Protein AF-A0A7Y5KLH4-F1 (afdb_monomer)

Secondary structure (DSSP, 8-state):
-HHHHS-GGG---TT--HHHHTHHHHHHHHHHHHHHHHS-HHHHHHHHHHT-HHHHHHHHHHSTTHHHHHHHHHHHHHHHHHHH--HHHHHHHIIIIIHHHHHHS--HHHHHHHHHHHHHTTTTHHHHHHHHHHHHHHHHHTHHHHHHHHHHTS-TTS-HHHHHHHHHHHHHHHHHHHHHHHH-TT-HHHHHHHHHHHHHHHHHHH-HHHHHHHHHHHHHHHTSTHHHHHHHHHHHHHHHHHHHHHH-TTSHHHHHHHHHHHHHHHHHHH-HHHHHHHHHHHHHHHHHHHHHHHHHHHHHHHHHHHTS-HHHHHHHHHHHHHHHHHHHHHHHHHHHHHHHHHHHHHHHHS--

Mean predicted aligned error: 13.46 Å

Foldseek 3Di:
DQQCLADVVNDPDPSGNVQLVCLLVVLVVQLVCCCVPPLDLVNLLVVLVVVLVLLVVLVQLQPPCRLLVVLLVVLVVVLVVLVPDDLVVVLCCCVPPNLVVQLPDQCLQVVLVVLLVCLVVVVCVVVVLVVLVVVLVCLVVCLVVQLVVQLVPDDPVDDPVVSSVVSVVVSVVVNVVSVVVNVDCPDPVNVVVSVVSNVLSVCSNPPPVSSVVVSVVSNVVSPDPCVSVVVSVVSVVVSVVSSVQSPPSVHPVSVVSSVVSNVVSVVSNVDPVVSSVVSVVVSVVVSVCCVVCVSVVSVVSSVVSVPDNSSVVSVVVCVVCVVVVVVVVVVVCVVVVVVVVVVVVVVVVDDD

Radius of gyration: 42.89 Å; Cα contacts (8 Å, |Δi|>4): 234; chains: 1; bounding box: 88×52×150 Å

Sequence (352 aa):
VTAIFRHPLGLPIPHTALIPRKKEMIGRSLEEFVSENFMREDIIRERVLDAEPTRRAAEWALAPGHAKRLVDEVATVTVHALNRIPDQDVRAVIEQAVLPRLIQEPVSSLAGGLLDQVVRDEAHVGLVDLALDEIRVWLVDNEDLFESLITQRAPAWVPDAINDIVARKIHVEALKWLADIRNDPRHDVRQALDKLLIDLADDLQHDPVTQAKAERLKERVLSHPQVADTAMSLWGSLRSVVVAALEDEGGPVRVRAVHEVTALAERLLADEALRDRIDARICDATIYAIDRYGTELTRIISDTVDRWDGKETAERVELQVGRDLQFIRINGTLVGGLIGMVIHAISILLPS

Solvent-accessible surface area (backbone atoms only — not comparable to full-atom values): 18851 Å² total; per-residue (Å²): 114,60,37,46,50,33,45,64,94,76,43,94,52,88,94,36,22,49,51,40,74,40,40,62,57,50,16,48,52,50,24,52,48,47,49,71,72,63,67,38,64,69,61,45,44,52,55,47,55,76,58,39,56,54,55,54,50,23,56,50,35,66,37,93,65,35,29,53,52,51,48,54,51,51,32,53,52,47,43,54,51,63,69,65,60,54,67,69,57,53,48,47,44,42,64,70,52,47,49,55,48,61,60,70,48,91,49,35,44,60,53,10,54,51,45,40,48,37,58,74,69,52,62,51,54,66,56,52,51,51,50,53,47,51,53,49,51,50,48,69,76,34,48,70,60,53,33,50,56,46,49,73,69,50,62,93,87,61,57,66,77,57,41,58,52,49,27,53,50,49,50,56,49,50,52,49,50,52,48,48,50,69,74,33,86,82,26,69,67,53,55,52,49,53,49,50,50,47,52,48,15,49,31,23,58,72,34,71,69,50,23,55,52,46,50,54,50,48,42,57,56,67,67,35,78,64,45,60,57,49,51,52,52,50,48,53,54,50,50,50,53,52,39,54,44,50,66,34,78,86,28,73,57,44,55,49,49,29,51,51,51,40,54,50,24,52,49,46,69,71,33,61,74,59,32,53,57,47,37,50,51,52,36,53,53,48,47,52,49,39,75,76,45,36,70,66,59,34,46,52,49,24,58,52,46,61,68,53,60,40,67,62,53,25,51,56,49,45,65,71,49,48,64,63,58,47,51,56,51,54,51,50,52,52,53,52,50,52,52,48,49,51,54,51,52,53,61,68,74,53,77,132

pLDDT: mean 88.61, std 8.56, range [53.22, 97.19]

Structure (mmCIF, N/CA/C/O backbone):
data_AF-A0A7Y5KLH4-F1
#
_entry.id   AF-A0A7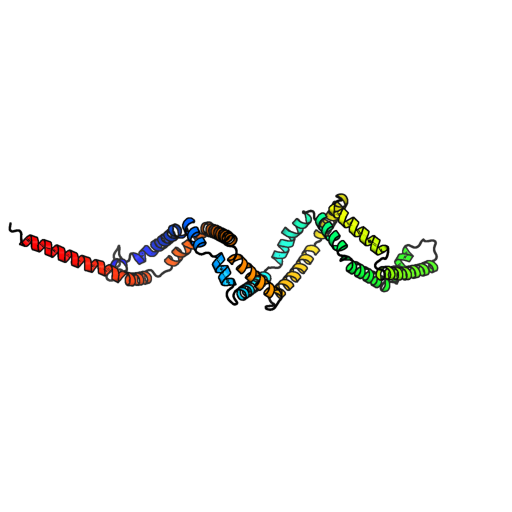Y5KLH4-F1
#
loop_
_atom_site.group_PDB
_atom_site.id
_atom_site.type_symbol
_atom_site.label_atom_id
_atom_site.label_alt_id
_atom_site.label_comp_id
_atom_site.label_asym_id
_atom_site.label_entity_id
_atom_site.label_seq_id
_atom_site.pdbx_PDB_ins_code
_atom_site.Cartn_x
_atom_site.Cartn_y
_atom_site.Cartn_z
_atom_site.occupancy
_atom_site.B_iso_or_equiv
_atom_site.auth_seq_id
_atom_site.auth_comp_id
_atom_site.auth_asym_id
_atom_site.auth_atom_id
_atom_site.pdbx_PDB_model_num
ATOM 1 N N . VAL A 1 1 ? -39.280 13.752 55.911 1.00 59.69 1 VAL A N 1
ATOM 2 C CA . VAL A 1 1 ? -38.845 13.188 54.612 1.00 59.69 1 VAL A CA 1
ATOM 3 C C . VAL A 1 1 ? -38.882 14.249 53.523 1.00 59.69 1 VAL A C 1
ATOM 5 O O . VAL A 1 1 ? -37.856 14.458 52.901 1.00 59.69 1 VAL A O 1
ATOM 8 N N . THR A 1 2 ? -39.970 15.017 53.398 1.00 59.31 2 THR A N 1
ATOM 9 C CA . THR A 1 2 ? -40.071 16.186 52.498 1.00 59.31 2 THR A CA 1
ATOM 10 C C . THR A 1 2 ? -38.907 17.172 52.610 1.00 59.31 2 THR A C 1
ATOM 12 O O . THR A 1 2 ? -38.442 17.654 51.593 1.00 59.31 2 THR A O 1
ATOM 15 N N . ALA A 1 3 ? -38.367 17.407 53.811 1.00 59.50 3 ALA A N 1
ATOM 16 C CA . ALA A 1 3 ? -37.219 18.294 54.027 1.00 59.50 3 ALA A CA 1
ATOM 17 C C . ALA A 1 3 ? -35.917 17.877 53.302 1.00 59.50 3 ALA A C 1
ATOM 19 O O . ALA A 1 3 ? -35.055 18.723 53.088 1.00 59.50 3 ALA A O 1
ATOM 20 N N . ILE A 1 4 ? -35.750 16.602 52.923 1.00 65.69 4 ILE A N 1
ATOM 21 C CA . ILE A 1 4 ? -34.556 16.115 52.203 1.00 65.69 4 ILE A CA 1
ATOM 22 C C . ILE A 1 4 ? -34.642 16.470 50.713 1.00 65.69 4 ILE A C 1
ATOM 24 O O . ILE A 1 4 ? -33.640 16.849 50.107 1.00 65.69 4 ILE A O 1
ATOM 28 N N . PHE A 1 5 ? -35.847 16.394 50.147 1.00 64.56 5 PHE A N 1
ATOM 29 C CA . PHE A 1 5 ? -36.106 16.562 48.717 1.00 64.56 5 PHE A CA 1
ATOM 30 C C . PHE A 1 5 ? -36.557 17.984 48.360 1.00 64.56 5 PHE A C 1
ATOM 32 O O . PHE A 1 5 ? -36.251 18.477 47.278 1.00 64.56 5 PHE A O 1
ATOM 39 N N . ARG A 1 6 ? -37.241 18.675 49.280 1.00 67.81 6 ARG A N 1
ATOM 40 C CA . ARG A 1 6 ? -37.855 19.994 49.077 1.00 67.81 6 ARG A CA 1
ATOM 41 C C . ARG A 1 6 ? -37.782 20.853 50.342 1.00 67.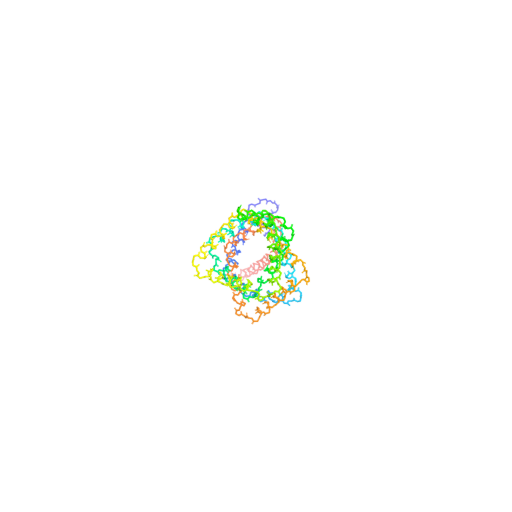81 6 ARG A C 1
ATOM 43 O O . ARG A 1 6 ? -37.501 20.381 51.442 1.00 67.81 6 ARG A O 1
ATOM 50 N N . HIS A 1 7 ? -38.090 22.135 50.190 1.00 73.56 7 HIS A N 1
ATOM 51 C CA . HIS A 1 7 ? -38.323 23.037 51.313 1.00 73.56 7 HIS A CA 1
ATOM 52 C C . HIS A 1 7 ? -39.713 22.775 51.925 1.00 73.56 7 HIS A C 1
ATOM 54 O O . HIS A 1 7 ? -40.714 22.876 51.208 1.00 73.56 7 HIS A O 1
ATOM 60 N N . PRO A 1 8 ? -39.829 22.439 53.222 1.00 66.06 8 PRO A N 1
ATOM 61 C CA . PRO A 1 8 ? -41.136 22.283 53.855 1.00 66.06 8 PRO A CA 1
ATOM 62 C C . PRO A 1 8 ? -41.877 23.633 53.854 1.00 66.06 8 PRO A C 1
ATOM 64 O O . PRO A 1 8 ? -41.295 24.664 54.182 1.00 66.06 8 PRO A O 1
ATOM 67 N N . LEU A 1 9 ? -43.151 23.625 53.435 1.00 64.44 9 LEU A N 1
ATOM 68 C CA . LEU A 1 9 ? -43.995 24.821 53.236 1.00 64.44 9 LEU A CA 1
ATOM 69 C C . LEU A 1 9 ? -43.456 25.841 52.204 1.00 64.44 9 LEU A C 1
ATOM 71 O O . LEU A 1 9 ? -43.931 26.970 52.160 1.00 64.44 9 LEU A O 1
ATOM 75 N N . GLY A 1 10 ? -42.471 25.468 51.374 1.00 66.56 10 GLY A N 1
ATOM 76 C CA . GLY A 1 10 ? -41.860 26.359 50.376 1.00 66.56 10 GLY A CA 1
ATOM 77 C C . GLY A 1 10 ? -40.923 27.429 50.952 1.00 66.56 10 GLY A C 1
ATOM 78 O O . GLY A 1 10 ? -40.385 28.236 50.199 1.00 66.56 10 GLY A O 1
ATOM 79 N N . LEU A 1 11 ? -40.699 27.431 52.268 1.00 70.12 11 LEU A N 1
ATOM 80 C CA . LEU A 1 11 ? -39.847 28.405 52.949 1.00 70.12 11 LEU A CA 1
ATOM 81 C C . LEU A 1 11 ? -38.377 27.950 52.920 1.00 70.12 11 LEU A C 1
ATOM 83 O O . LEU A 1 11 ? -38.110 26.779 53.205 1.00 70.12 11 LEU A O 1
ATOM 87 N N . PRO A 1 12 ? -37.405 28.835 52.618 1.00 68.44 12 PRO A N 1
ATOM 88 C CA . PRO A 1 12 ? -35.988 28.482 52.532 1.00 68.44 12 PRO A CA 1
ATOM 89 C C . PRO A 1 12 ? -35.393 28.238 53.928 1.00 68.44 12 PRO A C 1
ATOM 91 O O . PRO A 1 12 ? -34.670 29.063 54.480 1.00 68.44 12 PRO A O 1
ATOM 94 N N . ILE A 1 13 ? -35.713 27.088 54.522 1.00 71.81 13 ILE A N 1
ATOM 95 C CA . ILE A 1 13 ? -35.189 26.675 55.825 1.00 71.81 13 ILE A CA 1
ATOM 96 C C . ILE A 1 13 ? -33.770 26.108 55.632 1.00 71.81 13 ILE A C 1
ATOM 98 O O . ILE A 1 13 ? -33.570 25.243 54.766 1.00 71.81 13 ILE A O 1
ATOM 102 N N . PRO A 1 14 ? -32.767 26.550 56.414 1.00 63.84 14 PRO A N 1
ATOM 103 C CA . PRO A 1 14 ? -31.423 25.980 56.360 1.00 63.84 14 PRO A CA 1
ATOM 104 C C . PRO A 1 14 ? -31.462 24.462 56.616 1.00 63.84 14 PRO A C 1
ATOM 106 O O . PRO A 1 14 ? -32.249 23.988 57.429 1.00 63.84 14 PRO A O 1
ATOM 109 N N . HIS A 1 15 ? -30.612 23.699 55.921 1.00 66.81 15 HIS A N 1
ATOM 110 C CA . HIS A 1 15 ? -30.557 22.222 55.969 1.00 66.81 15 HIS A CA 1
ATOM 111 C C . HIS A 1 15 ? -31.770 21.478 55.369 1.00 66.81 15 HIS A C 1
ATOM 113 O O . HIS A 1 15 ? -31.995 20.312 55.687 1.00 66.81 15 HIS A O 1
ATOM 119 N N . THR A 1 16 ? -32.526 22.111 54.466 1.00 69.25 16 THR A N 1
ATOM 120 C CA . THR A 1 16 ? -33.590 21.457 53.676 1.00 69.25 16 THR A CA 1
ATOM 121 C C . THR A 1 16 ? -33.279 21.496 52.170 1.00 69.25 16 THR A C 1
ATOM 123 O O . THR A 1 16 ? -32.420 22.274 51.748 1.00 69.25 16 THR A O 1
ATOM 126 N N . ALA A 1 17 ? -33.916 20.632 51.367 1.00 68.50 17 ALA A N 1
ATOM 127 C CA . ALA A 1 17 ? -33.605 20.399 49.947 1.00 68.50 17 ALA A CA 1
ATOM 128 C C . ALA A 1 17 ? -32.129 19.999 49.698 1.00 68.50 17 ALA A C 1
ATOM 130 O O . ALA A 1 17 ? -31.423 20.593 48.879 1.00 68.50 17 ALA A O 1
ATOM 131 N N . LEU A 1 18 ? -31.644 18.985 50.425 1.00 69.69 18 LEU A N 1
ATOM 132 C CA . LEU A 1 18 ? -30.253 18.519 50.359 1.00 69.69 18 LEU A CA 1
ATOM 133 C C . LEU A 1 18 ? -29.869 17.922 48.999 1.00 69.69 18 LEU A C 1
ATOM 135 O O . LEU A 1 18 ? -28.760 18.180 48.542 1.00 69.69 18 LEU A O 1
ATOM 139 N N . ILE A 1 19 ? -30.758 17.154 48.360 1.00 72.00 19 ILE A N 1
ATOM 140 C CA . ILE A 1 19 ? -30.478 16.499 47.068 1.00 72.00 19 ILE A CA 1
ATOM 141 C C . ILE A 1 19 ? -30.231 17.544 45.957 1.00 72.00 19 ILE A C 1
ATOM 143 O O . ILE A 1 19 ? -29.161 17.497 45.350 1.00 72.00 19 ILE A O 1
ATOM 147 N N . PRO A 1 20 ? -31.109 18.553 45.744 1.00 74.19 20 PRO A N 1
ATOM 148 C CA . PRO A 1 20 ? -30.836 19.628 44.786 1.00 74.19 20 PRO A CA 1
ATOM 149 C C . PRO A 1 20 ? -29.555 20.417 45.089 1.00 74.19 20 PRO A C 1
ATOM 151 O O . PRO A 1 20 ? -28.836 20.792 44.170 1.00 74.19 20 PRO A O 1
ATOM 154 N N . ARG A 1 21 ? -29.254 20.674 46.373 1.00 73.38 21 ARG A N 1
ATOM 155 C CA . ARG A 1 21 ? -28.091 21.487 46.782 1.00 73.38 21 ARG A CA 1
ATOM 156 C C . ARG A 1 21 ? -26.757 20.746 46.712 1.00 73.38 21 ARG A C 1
ATOM 158 O O . ARG A 1 21 ? -25.729 21.399 46.597 1.00 73.38 21 ARG A O 1
ATOM 165 N N . LYS A 1 22 ? -26.753 19.415 46.832 1.00 76.12 22 LYS A N 1
ATOM 166 C CA . LYS A 1 22 ? -25.537 18.578 46.819 1.00 76.12 22 LYS A CA 1
ATOM 167 C C . LYS A 1 22 ? -25.323 17.832 45.504 1.00 76.12 22 LYS A C 1
ATOM 169 O O . LYS A 1 22 ? -24.486 16.942 45.432 1.00 76.12 22 LYS A O 1
ATOM 174 N N . LYS A 1 23 ? -26.056 18.199 44.463 1.00 78.06 23 LYS A N 1
ATOM 175 C CA . LYS A 1 23 ? -26.014 17.571 43.145 1.00 78.06 23 LYS A CA 1
ATOM 176 C C . LYS A 1 23 ? -24.596 17.454 42.553 1.00 78.06 23 LYS A C 1
ATOM 178 O O . LYS A 1 23 ? -24.214 16.368 42.140 1.00 78.06 23 LYS A O 1
ATOM 183 N N . GLU A 1 24 ? -23.794 18.514 42.610 1.00 78.69 24 GLU A N 1
ATOM 184 C CA . GLU A 1 24 ? -22.401 18.512 42.113 1.00 78.69 24 GLU A CA 1
ATOM 185 C C . GLU A 1 24 ? -21.480 17.571 42.913 1.00 78.69 24 GLU A C 1
ATOM 187 O O . GLU A 1 24 ? -20.538 16.974 42.396 1.00 78.69 24 GLU A O 1
ATOM 192 N N . MET A 1 25 ? -21.743 17.420 44.215 1.00 81.75 25 MET A N 1
ATOM 193 C CA . MET A 1 25 ? -21.035 16.453 45.063 1.00 81.75 25 MET A CA 1
ATOM 194 C C . MET A 1 25 ? -21.430 15.020 44.693 1.00 81.75 25 MET A C 1
ATOM 196 O O . MET A 1 25 ? -20.578 14.140 44.686 1.00 81.75 25 MET A O 1
ATOM 200 N N . ILE A 1 26 ? -22.706 14.790 44.367 1.00 82.44 26 ILE A N 1
ATOM 201 C CA . ILE A 1 26 ? -23.198 13.489 43.903 1.00 82.44 26 ILE A CA 1
ATOM 202 C C . ILE A 1 26 ? -22.560 13.135 42.555 1.00 82.44 26 ILE A C 1
ATOM 204 O O . ILE A 1 26 ? -22.113 12.007 42.394 1.00 82.44 26 ILE A O 1
ATOM 208 N N . GLY A 1 27 ? -22.455 14.090 41.624 1.00 83.38 27 GLY A N 1
ATOM 209 C CA . GLY A 1 27 ? -21.782 13.894 40.336 1.00 83.38 27 GLY A CA 1
ATOM 210 C C . GLY A 1 27 ? -20.324 13.463 40.493 1.00 83.38 27 GLY A C 1
ATOM 211 O O . GLY A 1 27 ? -19.934 12.434 39.949 1.00 83.38 27 GLY A O 1
ATOM 212 N N . ARG A 1 28 ? -19.547 14.183 41.314 1.00 85.50 28 ARG A N 1
ATOM 213 C CA . ARG A 1 28 ? -18.149 13.823 41.613 1.00 85.50 28 ARG A CA 1
ATOM 214 C C . ARG A 1 28 ? -18.006 12.487 42.337 1.00 85.50 28 ARG A C 1
ATOM 216 O O . ARG A 1 28 ? -17.151 11.692 41.980 1.00 85.50 28 ARG A O 1
ATOM 223 N N . SER A 1 29 ? -18.867 12.206 43.314 1.00 85.25 29 SER A N 1
ATOM 224 C CA . SER A 1 29 ? -18.834 10.923 44.024 1.00 85.25 29 SER A CA 1
ATOM 225 C C . SER A 1 29 ? -19.198 9.746 43.112 1.00 85.25 29 SER A C 1
ATOM 227 O O . SER A 1 29 ? -18.643 8.666 43.278 1.00 85.25 29 SER A O 1
ATOM 229 N N . LEU A 1 30 ? -20.110 9.939 42.153 1.00 85.19 30 LEU A N 1
ATOM 230 C CA . LEU A 1 30 ? -20.433 8.933 41.139 1.00 85.19 30 LEU A CA 1
ATOM 231 C C . LEU A 1 30 ? -19.276 8.732 40.157 1.00 85.19 30 LEU A C 1
ATOM 233 O O . LEU A 1 30 ? -18.992 7.595 39.796 1.00 85.19 30 LEU A O 1
ATOM 237 N N . GLU A 1 31 ? -18.605 9.809 39.749 1.00 86.75 31 GLU A N 1
ATOM 238 C CA . GLU A 1 31 ? -17.393 9.748 38.929 1.00 86.75 31 GLU A CA 1
ATOM 239 C C . GLU A 1 31 ? -16.287 8.939 39.625 1.00 86.75 31 GLU A C 1
ATOM 241 O O . GLU A 1 31 ? -15.804 7.957 39.059 1.00 86.75 31 GLU A O 1
ATOM 246 N N . GLU A 1 32 ? -15.934 9.305 40.862 1.00 86.62 32 GLU A N 1
ATOM 247 C CA . GLU A 1 32 ? -14.933 8.602 41.677 1.00 86.62 32 GLU A CA 1
ATOM 248 C C . GLU A 1 32 ? -15.323 7.136 41.877 1.00 86.62 32 GLU A C 1
ATOM 250 O O . GLU A 1 32 ? -14.517 6.240 41.640 1.00 86.62 32 GLU A O 1
ATOM 255 N N . PHE A 1 33 ? -16.589 6.870 42.211 1.00 87.75 33 PHE A N 1
ATOM 256 C CA . PHE A 1 33 ? -17.089 5.510 42.374 1.00 87.75 33 PHE A CA 1
ATOM 257 C C . PHE A 1 33 ? -16.932 4.676 41.097 1.00 87.75 33 PHE A C 1
ATOM 259 O O . PHE A 1 33 ? -16.495 3.528 41.176 1.00 87.75 33 PHE A O 1
ATOM 266 N N . VAL A 1 34 ? -17.263 5.229 39.925 1.00 86.06 34 VAL A N 1
ATOM 267 C CA . VAL A 1 34 ? -17.131 4.511 38.649 1.00 86.06 34 VAL A CA 1
ATOM 268 C C . VAL A 1 34 ? -15.665 4.249 38.311 1.00 86.06 34 VAL A C 1
ATOM 270 O O . VAL A 1 34 ? -15.323 3.129 37.932 1.00 86.06 34 VAL A O 1
ATOM 273 N N . SER A 1 35 ? -14.801 5.243 38.507 1.00 83.62 35 SER A N 1
ATOM 274 C CA . SER A 1 35 ? -13.359 5.102 38.302 1.00 83.62 35 SER A CA 1
ATOM 275 C C . SER A 1 35 ? -12.767 4.011 39.206 1.00 83.62 35 SER A C 1
ATOM 277 O O . SER A 1 35 ? -12.173 3.045 38.730 1.00 83.62 35 SER A O 1
ATOM 279 N N . GLU A 1 36 ? -13.027 4.082 40.511 1.00 83.69 36 GLU A N 1
ATOM 280 C CA . GLU A 1 36 ? -12.420 3.185 41.498 1.00 83.69 36 GLU A CA 1
ATOM 281 C C . GLU A 1 36 ? -12.990 1.761 41.483 1.00 83.69 36 GLU A C 1
ATOM 283 O O . GLU A 1 36 ? -12.290 0.823 41.864 1.00 83.69 36 GLU A O 1
ATOM 288 N N . ASN A 1 37 ? -14.250 1.570 41.071 1.00 83.62 37 ASN A N 1
ATOM 289 C CA . ASN A 1 37 ? -14.922 0.266 41.164 1.00 83.62 37 ASN A CA 1
ATOM 290 C C . ASN A 1 37 ? -15.126 -0.434 39.819 1.00 83.62 37 ASN A C 1
ATOM 292 O O . ASN A 1 37 ? -15.301 -1.648 39.816 1.00 83.62 37 ASN A O 1
ATOM 296 N N . PHE A 1 38 ? -15.117 0.281 38.690 1.00 81.62 38 PHE A N 1
ATOM 297 C CA . PHE A 1 38 ? -15.377 -0.316 37.372 1.00 81.62 38 PHE A CA 1
ATOM 298 C C . PHE A 1 38 ? -14.213 -0.174 36.393 1.00 81.62 38 PHE A C 1
ATOM 300 O O . PHE A 1 38 ? -14.153 -0.947 35.441 1.00 81.62 38 PHE A O 1
ATOM 307 N N . MET A 1 39 ? -13.280 0.758 36.618 1.00 83.31 39 MET A N 1
ATOM 308 C CA . MET A 1 39 ? -12.109 0.944 35.747 1.00 83.31 39 MET A CA 1
ATOM 309 C C . MET A 1 39 ? -10.837 0.269 36.267 1.00 83.31 39 MET A C 1
ATOM 311 O O . MET A 1 39 ? -9.735 0.577 35.819 1.00 83.31 39 MET A O 1
ATOM 315 N N . ARG A 1 40 ? -10.970 -0.675 37.201 1.00 85.56 40 ARG A N 1
ATOM 316 C CA . ARG A 1 40 ? -9.824 -1.446 37.682 1.00 85.56 40 ARG A CA 1
ATOM 317 C C . ARG A 1 40 ? -9.419 -2.510 36.672 1.00 85.56 40 ARG A C 1
ATOM 319 O O . ARG A 1 40 ? -10.272 -3.211 36.127 1.00 85.56 40 ARG A O 1
ATOM 326 N N . GLU A 1 41 ? -8.112 -2.659 36.482 1.00 87.50 41 GLU A N 1
ATOM 327 C CA . GLU A 1 41 ? -7.540 -3.610 35.527 1.00 87.50 41 GLU A CA 1
ATOM 328 C C . GLU A 1 41 ? -8.050 -5.042 35.740 1.00 87.50 41 GLU A C 1
ATOM 330 O O . GLU A 1 41 ? -8.419 -5.709 34.776 1.00 87.50 41 GLU A O 1
ATOM 335 N N . ASP A 1 42 ? -8.105 -5.506 36.990 1.00 88.88 42 ASP A N 1
ATOM 336 C CA . ASP A 1 42 ? -8.538 -6.860 37.342 1.00 88.88 42 ASP A CA 1
ATOM 337 C C . ASP A 1 42 ? -9.985 -7.134 36.916 1.00 88.88 42 ASP A C 1
ATOM 339 O O . ASP A 1 42 ? -10.266 -8.163 36.301 1.00 88.88 42 ASP A O 1
ATOM 343 N N . ILE A 1 43 ? -10.878 -6.173 37.158 1.00 88.12 43 ILE A N 1
ATOM 344 C CA . ILE A 1 43 ? -12.292 -6.263 36.778 1.00 88.12 43 ILE A CA 1
ATOM 345 C C . ILE A 1 43 ? -12.450 -6.195 35.257 1.00 88.12 43 ILE A C 1
ATOM 347 O O . ILE A 1 43 ? -13.207 -6.976 34.682 1.00 88.12 43 ILE A O 1
ATOM 351 N N . ILE A 1 44 ? -11.742 -5.282 34.586 1.00 88.06 44 ILE A N 1
ATOM 352 C CA . ILE A 1 44 ? -11.788 -5.159 33.122 1.00 88.06 44 ILE A CA 1
ATOM 353 C C . ILE A 1 44 ? -11.308 -6.456 32.477 1.00 88.06 44 ILE A C 1
ATOM 355 O O . ILE A 1 44 ? -11.960 -6.959 31.565 1.00 88.06 44 ILE A O 1
ATOM 359 N N . ARG A 1 45 ? -10.199 -7.019 32.966 1.00 91.81 45 ARG A N 1
ATOM 360 C CA . ARG A 1 45 ? -9.619 -8.249 32.429 1.00 91.81 45 ARG A CA 1
ATOM 361 C C . ARG A 1 45 ? -10.575 -9.424 32.546 1.00 91.81 45 ARG A C 1
ATOM 363 O O . ARG A 1 45 ? -10.830 -10.083 31.544 1.00 91.81 45 ARG A O 1
ATOM 370 N N . GLU A 1 46 ? -11.131 -9.650 33.734 1.00 90.88 46 GLU A N 1
ATOM 371 C CA . GLU A 1 46 ? -12.135 -10.695 33.958 1.00 90.88 46 GLU A CA 1
ATOM 372 C C . GLU A 1 46 ? -13.324 -10.519 33.003 1.00 90.88 46 GLU A C 1
ATOM 374 O O . GLU A 1 46 ? -13.680 -11.434 32.266 1.00 90.88 46 GLU A O 1
ATOM 379 N N . ARG A 1 47 ? -13.888 -9.307 32.924 1.00 90.44 47 ARG A N 1
ATOM 380 C CA . ARG A 1 47 ? -15.079 -9.038 32.105 1.00 90.44 47 ARG A CA 1
ATOM 381 C C . ARG A 1 47 ? -14.839 -9.126 30.603 1.00 90.44 47 ARG A C 1
ATOM 383 O O . ARG A 1 47 ? -15.739 -9.562 29.889 1.00 90.44 47 ARG A O 1
ATOM 390 N N . VAL A 1 48 ? -13.681 -8.688 30.113 1.00 90.81 48 VAL A N 1
ATOM 391 C CA . VAL A 1 48 ? -13.346 -8.758 28.683 1.00 90.81 48 VAL A CA 1
ATOM 392 C C . VAL A 1 48 ? -13.098 -10.203 28.266 1.00 90.81 48 VAL A C 1
ATOM 394 O O . VAL A 1 48 ? -13.600 -10.608 27.222 1.00 90.81 48 VAL A O 1
ATOM 397 N N . LEU A 1 49 ? -12.376 -10.983 29.074 1.00 91.75 49 LEU A N 1
ATOM 398 C CA . LEU A 1 49 ? -12.104 -12.388 28.764 1.00 91.75 49 LEU A CA 1
ATOM 399 C C . LEU A 1 49 ? -13.375 -13.246 28.852 1.00 91.75 49 LEU A C 1
ATOM 401 O O . LEU A 1 49 ? -13.656 -13.990 27.917 1.00 91.75 49 LEU A O 1
ATOM 405 N N . ASP A 1 50 ? -14.206 -13.067 29.886 1.00 93.38 50 ASP A N 1
ATOM 406 C CA . ASP A 1 50 ? -15.499 -13.762 30.023 1.00 93.38 50 ASP A CA 1
ATOM 407 C C . ASP A 1 50 ? -16.473 -13.459 28.872 1.00 93.38 50 ASP A C 1
ATOM 409 O O . ASP A 1 50 ? -17.375 -14.243 28.572 1.00 93.38 50 ASP A O 1
ATOM 413 N N . ALA A 1 51 ? -16.336 -12.291 28.237 1.00 92.00 51 ALA A N 1
ATOM 414 C CA . ALA A 1 51 ? -17.186 -11.900 27.121 1.00 92.00 51 ALA A CA 1
ATOM 415 C C . ALA A 1 51 ? -16.839 -12.623 25.809 1.00 92.00 51 ALA A C 1
ATOM 417 O O . ALA A 1 51 ? -17.641 -12.535 24.872 1.00 92.00 51 ALA A O 1
ATOM 418 N N . GLU A 1 52 ? -15.679 -13.291 25.735 1.00 93.12 52 GLU A N 1
ATOM 419 C CA . GLU A 1 52 ? -15.152 -14.003 24.560 1.00 93.12 52 GLU A CA 1
ATOM 420 C C . GLU A 1 52 ? -15.360 -13.213 23.248 1.00 93.12 52 GLU A C 1
ATOM 422 O O . GLU A 1 52 ? -16.037 -13.682 22.317 1.00 93.12 52 GLU A O 1
ATOM 427 N N . PRO A 1 53 ? -14.863 -11.961 23.165 1.00 94.19 53 PRO A N 1
ATOM 428 C CA . PRO A 1 53 ? -15.223 -11.038 22.095 1.00 94.19 53 PRO A CA 1
ATOM 429 C C . PRO A 1 53 ? -14.836 -11.574 20.717 1.00 94.19 53 PRO A C 1
ATOM 431 O O . PRO A 1 53 ? -15.608 -11.407 19.769 1.00 94.19 53 PRO A O 1
ATOM 434 N N . THR A 1 54 ? -13.707 -12.278 20.600 1.00 94.88 54 THR A N 1
ATOM 435 C CA . THR A 1 54 ? -13.284 -12.901 19.340 1.00 94.88 54 THR A CA 1
ATOM 436 C C . THR A 1 54 ? -14.265 -13.977 18.883 1.00 94.88 54 THR A C 1
ATOM 438 O O . THR A 1 54 ? -14.644 -13.990 17.710 1.00 94.88 54 THR A O 1
ATOM 441 N N . ARG A 1 55 ? -14.737 -14.849 19.789 1.00 95.25 55 ARG A N 1
ATOM 442 C CA . ARG A 1 55 ? -15.737 -15.877 19.450 1.00 95.25 55 ARG A CA 1
ATOM 443 C C . ARG A 1 55 ? -17.033 -15.231 18.971 1.00 95.25 55 ARG A C 1
ATOM 445 O O . ARG A 1 55 ? -17.542 -15.588 17.911 1.00 95.25 55 ARG A O 1
ATOM 452 N N . ARG A 1 56 ? -17.540 -14.243 19.711 1.00 95.31 56 ARG A N 1
ATOM 453 C CA . ARG A 1 56 ? -18.791 -13.547 19.367 1.00 95.31 56 ARG A CA 1
ATOM 454 C C . ARG A 1 56 ? -18.692 -12.804 18.036 1.00 95.31 56 ARG A C 1
ATOM 456 O O . ARG A 1 56 ? -19.652 -12.807 17.268 1.00 95.31 56 ARG A O 1
ATOM 463 N N . ALA A 1 57 ? -17.547 -12.187 17.751 1.00 95.06 57 ALA A N 1
ATOM 464 C CA . ALA A 1 57 ? -17.296 -11.527 16.474 1.00 95.06 57 ALA A CA 1
ATOM 465 C C . ALA A 1 57 ? -17.272 -12.529 15.310 1.00 95.06 57 ALA A C 1
ATOM 467 O O . ALA A 1 57 ? -17.869 -12.265 14.266 1.00 95.06 57 ALA A O 1
ATOM 468 N N . ALA A 1 58 ? -16.640 -13.690 15.497 1.00 95.69 58 ALA A N 1
ATOM 469 C CA . ALA A 1 58 ? -16.606 -14.744 14.490 1.00 95.69 58 ALA A CA 1
ATOM 470 C C . ALA A 1 58 ? -18.001 -15.349 14.237 1.00 95.69 58 ALA A C 1
ATOM 472 O O . ALA A 1 58 ? -18.420 -15.456 13.088 1.00 95.69 58 ALA A O 1
ATOM 473 N N . GLU A 1 59 ? -18.769 -15.656 15.287 1.00 96.50 59 GLU A N 1
ATOM 474 C CA . GLU A 1 59 ? -20.162 -16.120 15.165 1.00 96.50 59 GLU A CA 1
ATOM 475 C C . GLU A 1 59 ? -21.049 -15.100 14.445 1.00 96.50 59 GLU A C 1
ATOM 477 O O . GLU A 1 59 ? -21.844 -15.464 13.577 1.00 96.50 59 GLU A O 1
ATOM 482 N N . TRP A 1 60 ? -20.891 -13.813 14.768 1.00 96.38 60 TRP A N 1
ATOM 483 C CA . TRP A 1 60 ? -21.602 -12.739 14.083 1.00 96.38 60 TRP A CA 1
ATOM 484 C C . TRP A 1 60 ? -21.220 -12.659 12.605 1.00 96.38 60 TRP A C 1
ATOM 486 O O . TRP A 1 60 ? -22.104 -12.498 11.772 1.00 96.38 60 TRP A O 1
ATOM 496 N N . ALA A 1 61 ? -19.937 -12.797 12.259 1.00 95.69 61 ALA A N 1
ATOM 497 C CA . ALA A 1 61 ? -19.479 -12.742 10.871 1.00 95.69 61 ALA A CA 1
ATOM 498 C C . ALA A 1 61 ? -20.029 -13.904 10.025 1.00 95.69 61 ALA A C 1
ATOM 500 O O . ALA A 1 61 ? -20.367 -13.699 8.859 1.00 95.69 61 ALA A O 1
ATOM 501 N N . LEU A 1 62 ? -20.166 -15.096 10.619 1.00 96.19 62 LEU A N 1
ATOM 502 C CA . LEU A 1 62 ? -20.718 -16.286 9.959 1.00 96.19 62 LEU A CA 1
ATOM 503 C C . LEU A 1 62 ? -22.248 -16.297 9.865 1.00 96.19 62 LEU A C 1
ATOM 505 O O . LEU A 1 62 ? -22.810 -17.115 9.133 1.00 96.19 62 LEU A O 1
ATOM 509 N N . ALA A 1 63 ? -22.944 -15.406 10.573 1.00 96.50 63 ALA A N 1
ATOM 510 C CA . ALA A 1 63 ? -24.390 -15.300 10.456 1.00 96.50 63 ALA A CA 1
ATOM 511 C C . ALA A 1 63 ? -24.805 -14.905 9.015 1.00 96.50 63 ALA A C 1
ATOM 513 O O . ALA A 1 63 ? -24.091 -14.152 8.339 1.00 96.50 63 ALA A O 1
ATOM 514 N N . PRO A 1 64 ? -25.967 -15.374 8.513 1.00 93.88 64 PRO A N 1
ATOM 515 C CA . PRO A 1 64 ? -26.358 -15.183 7.116 1.00 93.88 64 PRO A CA 1
ATOM 516 C C . PRO A 1 64 ? -26.333 -13.713 6.671 1.00 93.88 64 PRO A C 1
ATOM 518 O O . PRO A 1 64 ? -27.075 -12.880 7.184 1.00 93.88 64 PRO A O 1
ATOM 521 N N . GLY A 1 65 ? -25.478 -13.393 5.695 1.00 92.56 65 GLY A N 1
ATOM 522 C CA . GLY A 1 65 ? -25.349 -12.048 5.119 1.00 92.56 65 GLY A CA 1
ATOM 523 C C . GLY A 1 65 ? -24.477 -11.062 5.910 1.00 92.56 65 GLY A C 1
ATOM 524 O O . GLY A 1 65 ? -24.221 -9.966 5.411 1.00 92.56 65 GLY A O 1
ATOM 525 N N . HIS A 1 66 ? -23.972 -11.428 7.092 1.00 95.94 66 HIS A N 1
ATOM 526 C CA . HIS A 1 66 ? -23.177 -10.524 7.930 1.00 95.94 66 HIS A CA 1
ATOM 527 C C . HIS A 1 66 ? -21.769 -10.280 7.386 1.00 95.94 66 HIS A C 1
ATOM 529 O O . HIS A 1 66 ? -21.345 -9.128 7.338 1.00 95.94 66 HIS A O 1
ATOM 535 N N . ALA A 1 67 ? -21.072 -11.313 6.898 1.00 95.06 67 ALA A N 1
ATOM 536 C CA . ALA A 1 67 ? -19.780 -11.141 6.229 1.00 95.06 67 ALA A CA 1
ATOM 537 C C . ALA A 1 67 ? -19.879 -10.188 5.026 1.00 95.06 67 ALA A C 1
ATOM 539 O O . ALA A 1 67 ? -19.055 -9.288 4.882 1.00 95.06 67 ALA A O 1
ATOM 540 N N . LYS A 1 68 ? -20.933 -10.329 4.206 1.00 95.19 68 LYS A N 1
ATOM 541 C CA . LYS A 1 68 ? -21.201 -9.407 3.093 1.00 95.19 68 LYS A CA 1
ATOM 542 C C . LYS A 1 68 ? -21.409 -7.981 3.598 1.00 95.19 68 LYS A C 1
ATOM 544 O O . LYS A 1 68 ? -20.735 -7.073 3.133 1.00 95.19 68 LYS A O 1
ATOM 549 N N . ARG A 1 69 ? -22.277 -7.800 4.596 1.00 95.19 69 ARG A N 1
ATOM 550 C CA . ARG A 1 69 ? -22.532 -6.485 5.192 1.00 95.19 69 ARG A CA 1
ATOM 551 C C . ARG A 1 69 ? -21.260 -5.844 5.749 1.00 95.19 69 ARG A C 1
ATOM 553 O O . ARG A 1 69 ? -21.046 -4.660 5.536 1.00 95.19 69 ARG A O 1
ATOM 560 N N . LEU A 1 70 ? -20.416 -6.608 6.444 1.00 95.56 70 LEU A N 1
ATOM 561 C CA . LEU A 1 70 ? -19.142 -6.112 6.963 1.00 95.56 70 LEU A CA 1
ATOM 562 C C . LEU A 1 70 ? -18.240 -5.622 5.827 1.00 95.56 70 LEU A C 1
ATOM 564 O O . LEU A 1 70 ? -17.698 -4.526 5.915 1.00 95.56 70 LEU A O 1
ATOM 568 N N . VAL A 1 71 ? -18.101 -6.414 4.762 1.00 96.06 71 VAL A N 1
ATOM 569 C CA . VAL A 1 71 ? -17.295 -6.046 3.593 1.00 96.06 71 VAL A CA 1
ATOM 570 C C . VAL A 1 71 ? -17.854 -4.803 2.901 1.00 96.06 71 VAL A C 1
ATOM 572 O O . VAL A 1 71 ? -17.076 -3.912 2.577 1.00 96.06 71 VAL A O 1
ATOM 575 N N . ASP A 1 72 ? -19.171 -4.704 2.724 1.00 94.44 72 ASP A N 1
ATOM 576 C CA . ASP A 1 72 ? -19.820 -3.555 2.081 1.00 94.44 72 ASP A CA 1
ATOM 577 C C . ASP A 1 72 ? -19.611 -2.256 2.883 1.00 94.44 72 ASP A C 1
ATOM 579 O O . ASP A 1 72 ? -19.247 -1.220 2.319 1.00 94.44 72 ASP A O 1
ATOM 583 N N . GLU A 1 73 ? -19.772 -2.307 4.208 1.00 95.31 73 GLU A N 1
ATOM 584 C CA . GLU A 1 73 ? -19.543 -1.157 5.093 1.00 95.31 73 GLU A CA 1
ATOM 585 C C . GLU A 1 73 ? -18.062 -0.757 5.117 1.00 95.31 73 GLU A C 1
ATOM 587 O O . GLU A 1 73 ? -17.726 0.418 4.958 1.00 95.31 73 GLU A O 1
ATOM 592 N N . VAL A 1 74 ? -17.152 -1.730 5.251 1.00 95.69 74 VAL A N 1
ATOM 593 C CA . VAL A 1 74 ? -15.704 -1.473 5.235 1.00 95.69 74 VAL A CA 1
ATOM 594 C C . VAL A 1 74 ? -15.273 -0.898 3.889 1.00 95.69 74 VAL A C 1
ATOM 596 O O . VAL A 1 74 ? -14.505 0.063 3.866 1.00 95.69 74 VAL A O 1
ATOM 599 N N . ALA A 1 75 ? -15.784 -1.422 2.774 1.00 95.69 75 ALA A N 1
ATOM 600 C CA . ALA A 1 75 ? -15.506 -0.895 1.442 1.00 95.69 75 ALA A CA 1
ATOM 601 C C . ALA A 1 75 ? -15.995 0.552 1.312 1.00 95.69 75 ALA A C 1
ATOM 603 O O . ALA A 1 75 ? -15.227 1.415 0.895 1.00 95.69 75 ALA A O 1
ATOM 604 N N . THR A 1 76 ? -17.220 0.844 1.755 1.00 94.75 76 THR A N 1
ATOM 605 C CA . THR A 1 76 ? -17.802 2.196 1.719 1.00 94.75 76 THR A CA 1
ATOM 606 C C . THR A 1 76 ? -16.977 3.189 2.537 1.00 94.75 76 THR A C 1
ATOM 608 O O . THR A 1 76 ? -16.620 4.265 2.051 1.00 94.75 76 THR A O 1
ATOM 611 N N . VAL A 1 77 ? -16.614 2.820 3.769 1.00 96.38 77 VAL A N 1
ATOM 612 C CA . VAL A 1 77 ? -15.766 3.649 4.638 1.00 96.38 77 VAL A CA 1
ATOM 613 C C . VAL A 1 77 ? -14.382 3.849 4.019 1.00 96.38 77 VAL A C 1
ATOM 615 O O . VAL A 1 77 ? -13.865 4.965 4.039 1.00 96.38 77 VAL A O 1
ATOM 618 N N . THR A 1 78 ? -13.799 2.802 3.434 1.00 95.62 78 THR A N 1
ATOM 619 C CA . THR A 1 78 ? -12.473 2.852 2.800 1.00 95.62 78 THR A CA 1
ATOM 620 C C . THR A 1 78 ? -12.476 3.753 1.572 1.00 95.62 78 THR A C 1
ATOM 622 O O . THR A 1 78 ? -11.594 4.596 1.442 1.00 95.62 78 THR A O 1
ATOM 625 N N . VAL A 1 79 ? -13.487 3.646 0.707 1.00 95.50 79 VAL A N 1
ATOM 626 C CA . VAL A 1 79 ? -13.664 4.528 -0.456 1.00 95.50 79 VAL A CA 1
ATOM 627 C C . VAL A 1 79 ? -13.778 5.980 -0.006 1.00 95.50 79 VAL A C 1
ATOM 629 O O . VAL A 1 79 ? -13.093 6.853 -0.536 1.00 95.50 79 VAL A O 1
ATOM 632 N N . HIS A 1 80 ? -14.590 6.250 1.015 1.00 94.88 80 HIS A N 1
ATOM 633 C CA . HIS A 1 80 ? -14.757 7.600 1.546 1.00 94.88 80 HIS A CA 1
ATOM 634 C C . HIS A 1 80 ? -13.477 8.156 2.174 1.00 94.88 80 HIS A C 1
ATOM 636 O O . HIS A 1 80 ? -13.145 9.326 1.983 1.00 94.88 80 HIS A O 1
ATOM 642 N N . ALA A 1 81 ? -12.737 7.316 2.900 1.00 94.44 81 ALA A N 1
ATOM 643 C CA . ALA A 1 81 ? -11.450 7.671 3.481 1.00 94.44 81 ALA A CA 1
ATOM 644 C C . ALA A 1 81 ? -10.421 7.983 2.388 1.00 94.44 81 ALA A C 1
ATOM 646 O O . ALA A 1 81 ? -9.872 9.082 2.391 1.00 94.44 81 ALA A O 1
ATOM 647 N N . LEU A 1 82 ? -10.234 7.081 1.415 1.00 93.75 82 LEU A N 1
ATOM 648 C CA . LEU A 1 82 ? -9.360 7.282 0.253 1.00 93.75 82 LEU A CA 1
ATOM 649 C C . LEU A 1 82 ? -9.731 8.551 -0.508 1.00 93.75 82 LEU A C 1
ATOM 651 O O . LEU A 1 82 ? -8.848 9.288 -0.947 1.00 93.75 82 LEU A O 1
ATOM 655 N N . ASN A 1 83 ? -11.031 8.840 -0.619 1.00 92.81 83 ASN A N 1
ATOM 656 C CA . ASN A 1 83 ? -11.488 10.015 -1.335 1.00 92.81 83 ASN A CA 1
ATOM 657 C C . ASN A 1 83 ? -11.208 11.344 -0.630 1.00 92.81 83 ASN A C 1
ATOM 659 O O . ASN A 1 83 ? -11.129 12.385 -1.285 1.00 92.81 83 ASN A O 1
ATOM 663 N N . ARG A 1 84 ? -11.027 11.300 0.690 1.00 94.44 84 ARG A N 1
ATOM 664 C CA . ARG A 1 84 ? -10.741 12.461 1.534 1.00 94.44 84 ARG A CA 1
ATOM 665 C C . ARG A 1 84 ? -9.262 12.745 1.726 1.00 94.44 84 ARG A C 1
ATOM 667 O O . ARG A 1 84 ? -8.955 13.797 2.277 1.00 94.44 84 ARG A O 1
ATOM 674 N N . ILE A 1 85 ? -8.371 11.850 1.299 1.00 94.19 85 ILE A N 1
ATOM 675 C CA . ILE A 1 85 ? -6.928 12.063 1.418 1.00 94.19 85 ILE A CA 1
ATOM 676 C C . ILE A 1 85 ? -6.532 13.265 0.543 1.00 94.19 85 ILE A C 1
ATOM 678 O O . ILE A 1 85 ? -6.715 13.201 -0.678 1.00 94.19 85 ILE A O 1
ATOM 682 N N . PRO A 1 86 ? -5.995 14.352 1.129 1.00 94.19 86 PRO A N 1
ATOM 683 C CA . PRO A 1 86 ? -5.527 15.500 0.367 1.00 94.19 86 PRO A CA 1
ATOM 684 C C . PRO A 1 86 ? -4.258 15.159 -0.418 1.00 94.19 86 PRO A C 1
ATOM 686 O O . PRO A 1 86 ? -3.293 14.632 0.137 1.00 94.19 86 PRO A O 1
ATOM 689 N N . ASP A 1 87 ? -4.212 15.539 -1.693 1.00 93.44 87 ASP A N 1
ATOM 690 C CA . ASP A 1 87 ? -3.050 15.290 -2.558 1.00 93.44 87 ASP A CA 1
ATOM 691 C C . ASP A 1 87 ? -1.765 15.948 -2.030 1.00 93.44 87 ASP A C 1
ATOM 693 O O . ASP A 1 87 ? -0.671 15.419 -2.210 1.00 93.44 87 ASP A O 1
ATOM 697 N N . GLN A 1 88 ? -1.892 17.077 -1.327 1.00 94.06 88 GLN A N 1
ATOM 698 C CA . GLN A 1 88 ? -0.770 17.761 -0.679 1.00 94.06 88 GLN A CA 1
ATOM 699 C C . GLN A 1 88 ? -0.123 16.917 0.433 1.00 94.06 88 GLN A C 1
ATOM 701 O O . GLN A 1 88 ? 1.098 16.941 0.583 1.00 94.06 88 GLN A O 1
ATOM 706 N N . ASP A 1 89 ? -0.918 16.143 1.178 1.00 95.38 89 ASP A N 1
ATOM 707 C CA . ASP A 1 89 ? -0.422 15.320 2.282 1.00 95.38 89 ASP A CA 1
ATOM 708 C C . ASP A 1 89 ? 0.310 14.103 1.712 1.00 95.38 89 ASP A C 1
ATOM 710 O O . ASP A 1 89 ? 1.390 13.739 2.174 1.00 95.38 89 ASP A O 1
ATOM 714 N N . VAL A 1 90 ? -0.232 13.518 0.639 1.00 95.38 90 VAL A N 1
ATOM 715 C CA . VAL A 1 90 ? 0.419 12.423 -0.092 1.00 95.38 90 VAL A CA 1
ATOM 716 C C . VAL A 1 90 ? 1.725 12.894 -0.715 1.00 95.38 90 VAL A C 1
ATOM 718 O O . VAL A 1 90 ? 2.743 12.219 -0.572 1.00 95.38 90 VAL A O 1
ATOM 721 N N . ARG A 1 91 ? 1.729 14.074 -1.344 1.00 95.38 91 ARG A N 1
ATOM 722 C CA . ARG A 1 91 ? 2.950 14.680 -1.880 1.00 95.38 91 ARG A CA 1
ATOM 723 C C . ARG A 1 91 ? 3.996 14.867 -0.785 1.00 95.38 91 ARG A C 1
ATOM 725 O O . ARG A 1 91 ? 5.140 14.474 -0.984 1.00 95.38 91 ARG A O 1
ATOM 732 N N . ALA A 1 92 ? 3.605 15.389 0.378 1.00 95.38 92 ALA A N 1
ATOM 733 C CA . ALA A 1 92 ? 4.513 15.546 1.509 1.00 95.38 92 ALA A CA 1
ATOM 734 C C . ALA A 1 92 ? 5.093 14.199 1.968 1.00 95.38 92 ALA A C 1
ATOM 736 O O . ALA A 1 92 ? 6.296 14.101 2.184 1.00 95.38 92 ALA A O 1
ATOM 737 N N . VAL A 1 93 ? 4.282 13.139 2.053 1.00 95.88 93 VAL A N 1
ATOM 738 C CA . VAL A 1 93 ? 4.771 11.787 2.378 1.00 95.88 93 VAL A CA 1
ATOM 739 C C . VAL A 1 93 ? 5.747 11.275 1.314 1.00 95.88 93 VAL A C 1
ATOM 741 O O . VAL A 1 93 ? 6.803 10.741 1.659 1.00 95.88 93 VAL A O 1
ATOM 744 N N . ILE A 1 94 ? 5.443 11.460 0.027 1.00 94.62 94 ILE A N 1
ATOM 745 C CA . ILE A 1 94 ? 6.326 11.054 -1.074 1.00 94.62 94 ILE A CA 1
ATOM 746 C C . ILE A 1 94 ? 7.671 11.785 -0.981 1.00 94.62 94 ILE A C 1
ATOM 748 O O . ILE A 1 94 ? 8.719 11.143 -0.997 1.00 94.62 94 ILE A O 1
ATOM 752 N N . GLU A 1 95 ? 7.655 13.109 -0.841 1.00 94.06 95 GLU A N 1
ATOM 753 C CA . GLU A 1 95 ? 8.858 13.947 -0.854 1.00 94.06 95 GLU A CA 1
ATOM 754 C C . GLU A 1 95 ? 9.680 13.856 0.437 1.00 94.06 95 GLU A C 1
ATOM 756 O O . GLU A 1 95 ? 10.906 13.927 0.385 1.00 94.06 95 GLU A O 1
ATOM 761 N N . GLN A 1 96 ? 9.035 13.694 1.595 1.00 94.06 96 GLN A N 1
ATOM 762 C CA . GLN A 1 96 ? 9.701 13.772 2.901 1.00 94.06 96 GLN A CA 1
ATOM 763 C C . GLN A 1 96 ? 9.995 12.403 3.515 1.00 94.06 96 GLN A C 1
ATOM 765 O O . GLN A 1 96 ? 10.945 12.282 4.287 1.00 94.06 96 GLN A O 1
ATOM 770 N N . ALA A 1 97 ? 9.211 11.371 3.190 1.00 93.44 97 ALA A N 1
ATOM 771 C CA . ALA A 1 97 ? 9.378 10.037 3.764 1.00 93.44 97 ALA A CA 1
ATOM 772 C C . ALA A 1 97 ? 9.832 9.004 2.726 1.00 93.44 97 ALA A C 1
ATOM 774 O O . ALA A 1 97 ? 10.794 8.281 2.975 1.00 93.44 97 ALA A O 1
ATOM 775 N N . VAL A 1 98 ? 9.179 8.931 1.562 1.00 93.69 98 VAL A N 1
ATOM 776 C CA . VAL A 1 98 ? 9.425 7.849 0.592 1.00 93.69 98 VAL A CA 1
ATOM 777 C C . VAL A 1 98 ? 10.697 8.088 -0.222 1.00 93.69 98 VAL A C 1
ATOM 779 O O . VAL A 1 98 ? 11.610 7.263 -0.181 1.00 93.69 98 VAL A O 1
ATOM 782 N N . LEU A 1 99 ? 10.791 9.212 -0.940 1.00 92.50 99 LEU A N 1
ATOM 783 C CA . LEU A 1 99 ? 11.931 9.512 -1.813 1.00 92.50 99 LEU A CA 1
ATOM 784 C C . LEU A 1 99 ? 13.264 9.562 -1.053 1.00 92.50 99 LEU A C 1
ATOM 786 O O . LEU A 1 99 ? 14.204 8.898 -1.496 1.00 92.50 99 LEU A O 1
ATOM 790 N N . PRO A 1 100 ? 13.379 10.239 0.109 1.00 91.69 100 PRO A N 1
ATOM 791 C CA . PRO A 1 100 ? 14.636 10.266 0.850 1.00 91.69 100 PRO A CA 1
ATOM 792 C C . PRO A 1 100 ? 15.066 8.871 1.302 1.00 91.69 100 PRO A C 1
ATOM 794 O O . PRO A 1 100 ? 16.250 8.540 1.241 1.00 91.69 100 PRO A O 1
ATOM 797 N N . ARG A 1 101 ? 14.109 8.025 1.705 1.00 91.44 101 ARG A N 1
ATOM 798 C CA . ARG A 1 101 ? 14.388 6.649 2.123 1.00 91.44 101 ARG A CA 1
ATOM 799 C C . ARG A 1 101 ? 14.869 5.787 0.957 1.00 91.44 101 ARG A C 1
ATOM 801 O O . ARG A 1 101 ? 15.842 5.062 1.121 1.00 91.44 101 ARG A O 1
ATOM 808 N N . LEU A 1 102 ? 14.250 5.911 -0.219 1.00 89.88 102 LEU A N 1
ATOM 809 C CA . LEU A 1 102 ? 14.671 5.207 -1.438 1.00 89.88 102 LEU A CA 1
ATOM 810 C C . LEU A 1 102 ? 16.051 5.652 -1.937 1.00 89.88 102 LEU A C 1
ATOM 812 O O . LEU A 1 102 ? 16.803 4.845 -2.482 1.00 89.88 102 LEU A O 1
ATOM 816 N N . ILE A 1 103 ? 16.396 6.928 -1.757 1.00 90.25 103 ILE A N 1
ATOM 817 C CA . ILE A 1 103 ? 17.721 7.446 -2.111 1.00 90.25 103 ILE A CA 1
ATOM 818 C C . ILE A 1 103 ? 18.790 6.878 -1.168 1.00 90.25 103 ILE A C 1
ATOM 820 O O . ILE A 1 103 ? 19.835 6.436 -1.642 1.00 90.25 103 ILE A O 1
ATOM 824 N N . GLN A 1 104 ? 18.523 6.848 0.141 1.00 88.31 104 GLN A N 1
ATOM 825 C CA . GLN A 1 104 ? 19.494 6.421 1.156 1.00 88.31 104 GLN A CA 1
ATOM 826 C C . GLN A 1 104 ? 19.722 4.908 1.200 1.00 88.31 104 GLN A C 1
ATOM 828 O O . GLN A 1 104 ? 20.852 4.474 1.412 1.00 88.31 104 GLN A O 1
ATOM 833 N N . GLU A 1 105 ? 18.671 4.109 1.031 1.00 89.44 105 GLU A N 1
ATOM 834 C CA . GLU A 1 105 ? 18.783 2.653 1.114 1.00 89.44 105 GLU A CA 1
ATOM 835 C C . GLU A 1 105 ? 19.352 2.078 -0.195 1.00 89.44 105 GLU A C 1
ATOM 837 O O . GLU A 1 105 ? 18.880 2.447 -1.280 1.00 89.44 105 GLU A O 1
ATOM 842 N N . PRO A 1 106 ? 20.361 1.188 -0.136 1.00 86.44 106 PRO A N 1
ATOM 843 C CA . PRO A 1 106 ? 20.872 0.515 -1.320 1.00 86.44 106 PRO A CA 1
ATOM 844 C C . PRO A 1 106 ? 19.808 -0.446 -1.857 1.00 86.44 106 PRO A C 1
ATOM 846 O O . PRO A 1 106 ? 19.302 -1.307 -1.138 1.00 86.44 106 PRO A O 1
ATOM 849 N N . VAL A 1 107 ? 19.469 -0.295 -3.134 1.00 90.00 107 VAL A N 1
ATOM 850 C CA . VAL A 1 107 ? 18.445 -1.113 -3.811 1.00 90.00 107 VAL A CA 1
ATOM 851 C C . VAL A 1 107 ? 19.004 -1.856 -5.018 1.00 90.00 107 VAL A C 1
ATOM 853 O O . VAL A 1 107 ? 18.278 -2.614 -5.650 1.00 90.00 107 VAL A O 1
ATOM 856 N N . SER A 1 108 ? 20.284 -1.671 -5.340 1.00 90.31 108 SER A N 1
ATOM 857 C CA . SER A 1 108 ? 20.976 -2.337 -6.447 1.00 90.31 108 SER A CA 1
ATOM 858 C C . SER A 1 108 ? 20.842 -3.859 -6.410 1.00 90.31 108 SER A C 1
ATOM 860 O O . SER A 1 108 ? 20.491 -4.442 -7.430 1.00 90.31 108 SER A O 1
ATOM 862 N N . SER A 1 109 ? 21.000 -4.498 -5.247 1.00 89.69 109 SER A N 1
ATOM 863 C CA . SER A 1 109 ? 20.820 -5.952 -5.114 1.00 89.69 109 SER A CA 1
ATOM 864 C C . SER A 1 109 ? 19.376 -6.400 -5.362 1.00 89.69 109 SER A C 1
ATOM 866 O O . SER A 1 109 ? 19.148 -7.388 -6.055 1.00 89.69 109 SER A O 1
ATOM 868 N N . LEU A 1 110 ? 18.390 -5.648 -4.861 1.00 91.62 110 LEU A N 1
ATOM 869 C CA . LEU A 1 110 ? 16.969 -5.906 -5.117 1.00 91.62 110 LEU A CA 1
ATOM 870 C C . LEU A 1 110 ? 16.633 -5.727 -6.602 1.00 91.62 110 LEU A C 1
ATOM 872 O O . LEU A 1 110 ? 15.937 -6.555 -7.180 1.00 91.62 110 LEU A O 1
ATOM 876 N N . ALA A 1 111 ? 17.156 -4.671 -7.228 1.00 92.12 111 ALA A N 1
ATOM 877 C CA . ALA A 1 111 ? 16.989 -4.414 -8.653 1.00 92.12 111 ALA A CA 1
ATOM 878 C C . ALA A 1 111 ? 17.635 -5.515 -9.506 1.00 92.12 111 ALA A C 1
ATOM 880 O O . ALA A 1 111 ? 17.038 -5.939 -10.492 1.00 92.12 111 ALA A O 1
ATOM 881 N N . GLY A 1 112 ? 18.808 -6.013 -9.105 1.00 93.81 112 GLY A N 1
ATOM 882 C CA . GLY A 1 112 ? 19.469 -7.144 -9.750 1.00 93.81 112 GLY A CA 1
ATOM 883 C C . GLY A 1 112 ? 18.660 -8.435 -9.637 1.00 93.81 112 GLY A C 1
ATOM 884 O O . GLY A 1 112 ? 18.451 -9.099 -10.645 1.00 93.81 112 GLY A O 1
ATOM 885 N N . GLY A 1 113 ? 18.113 -8.746 -8.456 1.00 94.06 113 GLY A N 1
ATOM 886 C CA . GLY A 1 113 ? 17.246 -9.916 -8.270 1.00 94.06 113 GLY A CA 1
ATOM 887 C C . GLY A 1 113 ? 15.949 -9.843 -9.085 1.00 94.06 113 GLY A C 1
ATOM 888 O O . GLY A 1 113 ? 15.529 -10.835 -9.677 1.00 94.06 113 GLY A O 1
ATOM 889 N N . LEU A 1 114 ? 15.336 -8.657 -9.177 1.00 94.62 114 LEU A N 1
ATOM 890 C CA . LEU A 1 114 ? 14.172 -8.439 -10.040 1.00 94.62 114 LEU A CA 1
ATOM 891 C C . LEU A 1 114 ? 14.524 -8.584 -11.525 1.00 94.62 114 LEU A C 1
ATOM 893 O O . LEU A 1 114 ? 13.761 -9.198 -12.266 1.00 94.62 114 LEU A O 1
ATOM 897 N N . LEU A 1 115 ? 15.662 -8.036 -11.962 1.00 95.25 115 LEU A N 1
ATOM 898 C CA . LEU A 1 115 ? 16.120 -8.160 -13.345 1.00 95.25 115 LEU A CA 1
ATOM 899 C C . LEU A 1 115 ? 16.422 -9.621 -13.705 1.00 95.25 115 LEU A C 1
ATOM 901 O O . LEU A 1 115 ? 15.985 -10.075 -14.757 1.00 95.25 115 LEU A O 1
ATOM 905 N N . ASP A 1 116 ? 17.097 -10.365 -12.823 1.00 94.62 116 ASP A N 1
ATOM 906 C CA . ASP A 1 116 ? 17.358 -11.801 -12.995 1.00 94.62 116 ASP A CA 1
ATOM 907 C C . ASP A 1 116 ? 16.044 -12.571 -13.182 1.00 94.62 116 ASP A C 1
ATOM 909 O O . ASP A 1 116 ? 15.916 -13.354 -14.121 1.00 94.62 116 ASP A O 1
ATOM 913 N N . GLN A 1 117 ? 15.028 -12.288 -12.360 1.00 95.25 117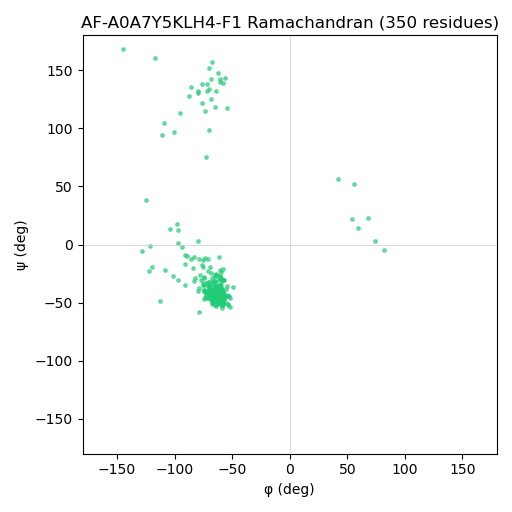 GLN A N 1
ATOM 914 C CA . GLN A 1 117 ? 13.719 -12.923 -12.501 1.00 95.25 117 GLN A CA 1
ATOM 915 C C . GLN A 1 117 ? 13.020 -12.549 -13.819 1.00 95.25 117 GLN A C 1
ATOM 917 O O . GLN A 1 117 ? 12.528 -13.432 -14.515 1.00 95.25 117 GLN A O 1
ATOM 922 N N . VAL A 1 118 ? 13.016 -11.268 -14.201 1.00 95.06 118 VAL A N 1
ATOM 923 C CA . VAL A 1 118 ? 12.421 -10.802 -15.469 1.00 95.06 118 VAL A CA 1
ATOM 924 C C . VAL A 1 118 ? 13.055 -11.495 -16.674 1.00 95.06 118 VAL A C 1
ATOM 926 O O . VAL A 1 118 ? 12.340 -11.872 -17.601 1.00 95.06 118 VAL A O 1
ATOM 929 N N . VAL A 1 119 ? 14.378 -11.674 -16.661 1.00 93.31 119 VAL A N 1
ATOM 930 C CA . VAL A 1 119 ? 15.103 -12.318 -17.761 1.00 93.31 119 VAL A CA 1
ATOM 931 C C . VAL A 1 119 ? 14.862 -13.828 -17.780 1.00 93.31 119 VAL A C 1
ATOM 933 O O . VAL A 1 119 ? 14.645 -14.390 -18.852 1.00 93.31 119 VAL A O 1
ATOM 936 N N . ARG A 1 120 ? 14.839 -14.490 -16.614 1.00 92.94 120 ARG A N 1
ATOM 937 C CA . ARG A 1 120 ? 14.519 -15.928 -16.497 1.00 92.94 120 ARG A CA 1
ATOM 938 C C . ARG A 1 120 ? 13.103 -16.263 -16.945 1.00 92.94 120 ARG A C 1
ATOM 940 O O . ARG A 1 120 ? 12.904 -17.306 -17.559 1.00 92.94 120 ARG A O 1
ATOM 947 N N . ASP A 1 121 ? 12.151 -15.391 -16.630 1.00 93.94 121 ASP A N 1
ATOM 948 C CA . ASP A 1 121 ? 10.747 -15.540 -17.012 1.00 93.94 121 ASP A CA 1
ATOM 949 C C . ASP A 1 121 ? 10.499 -15.108 -18.475 1.00 93.94 121 ASP A C 1
ATOM 951 O O . ASP A 1 121 ? 9.354 -15.104 -18.926 1.00 93.94 121 ASP A O 1
ATOM 955 N N . GLU A 1 122 ? 11.551 -14.718 -19.214 1.00 92.19 122 GLU A N 1
ATOM 956 C CA . GLU A 1 122 ? 11.504 -14.186 -20.587 1.00 92.19 122 GLU A CA 1
ATOM 957 C C . GLU A 1 122 ? 10.551 -12.982 -20.744 1.00 92.19 122 GLU A C 1
ATOM 959 O O . GLU A 1 122 ? 10.103 -12.633 -21.841 1.00 92.19 122 GLU A O 1
ATOM 964 N N . ALA A 1 123 ? 10.250 -12.292 -19.641 1.00 92.94 123 ALA A N 1
ATOM 965 C CA . ALA A 1 123 ? 9.286 -11.199 -19.612 1.00 92.94 123 ALA A CA 1
ATOM 966 C C . ALA A 1 123 ? 9.791 -9.951 -20.362 1.00 92.94 123 ALA A C 1
ATOM 968 O O . ALA A 1 123 ? 8.992 -9.106 -20.772 1.00 92.94 123 ALA A O 1
ATOM 969 N N . HIS A 1 124 ? 11.105 -9.832 -20.590 1.00 92.50 124 HIS A N 1
ATOM 970 C CA . HIS A 1 124 ? 11.709 -8.752 -21.375 1.00 92.50 124 HIS A CA 1
ATOM 971 C C . HIS A 1 124 ? 11.507 -8.904 -22.887 1.00 92.50 124 HIS A C 1
ATOM 973 O O . HIS A 1 124 ? 11.605 -7.902 -23.595 1.00 92.50 124 HIS A O 1
ATOM 979 N N . VAL A 1 125 ? 11.189 -10.100 -23.398 1.00 90.88 125 VAL A N 1
ATOM 980 C CA . VAL A 1 125 ? 11.093 -10.368 -24.848 1.00 90.88 125 VAL A CA 1
ATOM 981 C C . VAL A 1 125 ? 10.093 -9.433 -25.529 1.00 90.88 125 VAL A C 1
ATOM 983 O O . VAL A 1 125 ? 10.419 -8.810 -26.539 1.00 90.88 125 VAL A O 1
ATOM 986 N N . GLY A 1 126 ? 8.910 -9.248 -24.935 1.00 90.62 126 GLY A N 1
ATOM 987 C CA . GLY A 1 126 ? 7.891 -8.348 -25.485 1.00 90.62 126 GLY A CA 1
ATOM 988 C C . GLY A 1 126 ? 8.325 -6.878 -25.512 1.00 90.62 126 GLY A C 1
ATOM 989 O O . GLY A 1 126 ? 7.958 -6.141 -26.426 1.00 90.62 126 GLY A O 1
ATOM 990 N N . LEU A 1 127 ? 9.145 -6.448 -24.545 1.00 92.12 127 LEU A N 1
ATOM 991 C CA . LEU A 1 127 ? 9.697 -5.092 -24.520 1.00 92.12 127 LEU A CA 1
ATOM 992 C C . LEU A 1 127 ? 10.773 -4.907 -25.597 1.00 92.12 127 LEU A C 1
ATOM 994 O O . LEU A 1 127 ? 10.815 -3.862 -26.243 1.00 92.12 127 LEU A O 1
ATOM 998 N N . VAL A 1 128 ? 11.620 -5.918 -25.811 1.00 93.25 128 VAL A N 1
ATOM 999 C CA . VAL A 1 128 ? 12.620 -5.917 -26.889 1.00 93.25 128 VAL A CA 1
ATOM 1000 C C . VAL A 1 128 ? 11.935 -5.842 -28.252 1.00 93.25 128 VAL A C 1
ATOM 1002 O O . VAL A 1 128 ? 12.348 -5.046 -29.092 1.00 93.25 128 VAL A O 1
ATOM 1005 N N . ASP A 1 129 ? 10.858 -6.602 -28.457 1.00 92.88 129 ASP A N 1
ATOM 1006 C CA . ASP A 1 129 ? 10.077 -6.555 -29.695 1.00 92.88 129 ASP A CA 1
ATOM 1007 C C . ASP A 1 129 ? 9.470 -5.169 -29.933 1.00 92.88 129 ASP A C 1
ATOM 1009 O O . ASP A 1 129 ? 9.582 -4.626 -31.032 1.00 92.88 129 ASP A O 1
ATOM 1013 N N . LEU A 1 130 ? 8.894 -4.557 -28.895 1.00 94.12 130 LEU A N 1
ATOM 1014 C CA . LEU A 1 130 ? 8.372 -3.194 -28.976 1.00 94.12 130 LEU A CA 1
ATOM 1015 C C . LEU A 1 130 ? 9.478 -2.184 -29.319 1.00 94.12 130 LEU A C 1
ATOM 1017 O O . LEU A 1 130 ? 9.272 -1.295 -30.141 1.00 94.12 130 LEU A O 1
ATOM 1021 N N . ALA A 1 131 ? 10.662 -2.323 -28.721 1.00 93.19 131 ALA A N 1
ATOM 1022 C CA . ALA A 1 131 ? 11.785 -1.433 -28.992 1.00 93.19 131 ALA A CA 1
ATOM 1023 C C . ALA A 1 131 ? 12.297 -1.570 -30.437 1.00 93.19 131 ALA A C 1
ATOM 1025 O O . ALA A 1 131 ? 12.538 -0.563 -31.099 1.00 93.19 131 ALA A O 1
ATOM 1026 N N . LEU A 1 132 ? 12.440 -2.799 -30.947 1.00 94.12 132 LEU A N 1
ATOM 1027 C CA . LEU A 1 132 ? 12.832 -3.052 -32.340 1.00 94.12 132 LEU A CA 1
ATOM 1028 C C . LEU A 1 132 ? 11.827 -2.448 -33.325 1.00 94.12 132 LEU A C 1
ATOM 1030 O O . LEU A 1 132 ? 12.218 -1.921 -34.369 1.00 94.12 132 LEU A O 1
ATOM 1034 N N . ASP A 1 133 ? 10.545 -2.486 -32.976 1.00 94.19 133 ASP A N 1
ATOM 1035 C CA . ASP A 1 133 ? 9.469 -1.912 -33.778 1.00 94.19 133 ASP A CA 1
ATOM 1036 C C . ASP A 1 133 ? 9.551 -0.407 -33.856 1.00 94.19 133 ASP A C 1
ATOM 1038 O O . ASP A 1 133 ? 9.507 0.146 -34.955 1.00 94.19 133 ASP A O 1
ATOM 1042 N N . GLU A 1 134 ? 9.709 0.231 -32.703 1.00 95.31 134 GLU A N 1
ATOM 1043 C CA . GLU A 1 134 ? 9.811 1.678 -32.605 1.00 95.31 134 GLU A CA 1
ATOM 1044 C C . GLU A 1 134 ? 11.066 2.190 -33.316 1.00 95.31 134 GLU A C 1
ATOM 1046 O O . GLU A 1 134 ? 10.999 3.162 -34.065 1.00 95.31 134 GLU A O 1
ATOM 1051 N N . ILE A 1 135 ? 12.205 1.495 -33.179 1.00 94.88 135 ILE A N 1
ATOM 1052 C CA . ILE A 1 135 ? 13.428 1.849 -33.912 1.00 94.88 135 ILE A CA 1
ATOM 1053 C C . ILE A 1 135 ? 13.196 1.709 -35.419 1.00 94.88 135 ILE A C 1
ATOM 1055 O O . ILE A 1 135 ? 13.607 2.580 -36.183 1.00 94.88 135 ILE A O 1
ATOM 1059 N N . ARG A 1 136 ? 12.522 0.646 -35.872 1.00 94.69 136 ARG A N 1
ATOM 1060 C CA . ARG A 1 136 ? 12.207 0.476 -37.294 1.00 94.69 136 ARG A CA 1
ATOM 1061 C C . ARG A 1 136 ? 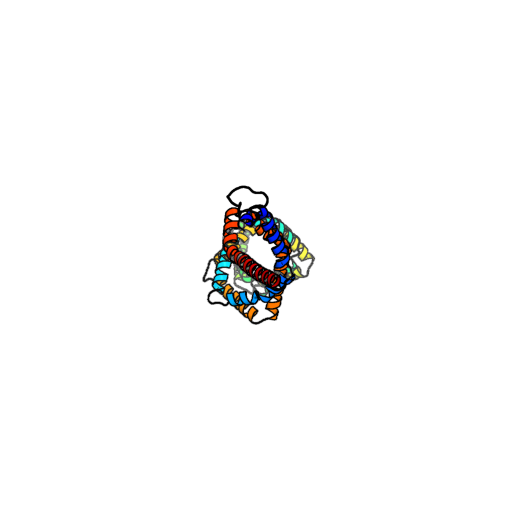11.288 1.590 -37.803 1.00 94.69 136 ARG A C 1
ATOM 1063 O O . ARG A 1 136 ? 11.563 2.122 -38.873 1.00 94.69 136 ARG A O 1
ATOM 1070 N N . VAL A 1 137 ? 10.227 1.930 -37.066 1.00 95.12 137 VAL A N 1
ATOM 1071 C CA . VAL A 1 137 ? 9.306 3.033 -37.406 1.00 95.12 137 VAL A CA 1
ATOM 1072 C C . VAL A 1 137 ? 10.081 4.340 -37.504 1.00 95.12 137 VAL A C 1
ATOM 1074 O O . VAL A 1 137 ? 10.017 5.011 -38.528 1.00 95.12 137 VAL A O 1
ATOM 1077 N N . TRP A 1 138 ? 10.905 4.643 -36.500 1.00 95.25 138 TRP A N 1
ATOM 1078 C CA . TRP A 1 138 ? 11.739 5.835 -36.509 1.00 95.25 138 TRP A CA 1
ATOM 1079 C C . TRP A 1 138 ? 12.688 5.866 -37.711 1.00 95.25 138 TRP A C 1
ATOM 1081 O O . TRP A 1 138 ? 12.797 6.908 -38.350 1.00 95.25 138 TRP A O 1
ATOM 1091 N N . LEU A 1 139 ? 13.341 4.748 -38.056 1.00 94.56 139 LEU A N 1
ATOM 1092 C CA . LEU A 1 139 ? 14.216 4.681 -39.230 1.00 94.56 139 LEU A CA 1
ATOM 1093 C C . LEU A 1 139 ? 13.435 4.992 -40.516 1.00 94.56 139 LEU A C 1
ATOM 1095 O O . LEU A 1 139 ? 13.900 5.806 -41.304 1.00 94.56 139 LEU A O 1
ATOM 1099 N N . VAL A 1 140 ? 12.263 4.381 -40.714 1.00 94.19 140 VAL A N 1
ATOM 1100 C CA . VAL A 1 140 ? 11.429 4.607 -41.909 1.00 94.19 140 VAL A CA 1
ATOM 1101 C C . VAL A 1 140 ? 10.961 6.061 -42.000 1.00 94.19 140 VAL A C 1
ATOM 1103 O O . VAL A 1 140 ? 11.037 6.661 -43.068 1.00 94.19 140 VAL A O 1
ATOM 1106 N N . ASP A 1 141 ? 10.517 6.639 -40.886 1.00 95.31 141 ASP A N 1
ATOM 1107 C CA . ASP A 1 141 ? 9.980 8.003 -40.859 1.00 95.31 141 ASP A CA 1
ATOM 1108 C C . ASP A 1 141 ? 11.077 9.081 -40.942 1.00 95.31 141 ASP A C 1
ATOM 1110 O O . ASP A 1 141 ? 10.787 10.239 -41.242 1.00 95.31 141 ASP A O 1
ATOM 1114 N N . ASN A 1 142 ? 12.337 8.722 -40.669 1.00 94.38 142 ASN A N 1
ATOM 1115 C CA . ASN A 1 142 ? 13.467 9.650 -40.580 1.00 94.38 142 ASN A CA 1
ATOM 1116 C C . ASN A 1 142 ? 14.630 9.256 -41.516 1.00 94.38 142 ASN A C 1
ATOM 1118 O O . ASN A 1 142 ? 15.797 9.414 -41.142 1.00 94.38 142 ASN A O 1
ATOM 1122 N N . GLU A 1 143 ? 14.326 8.776 -42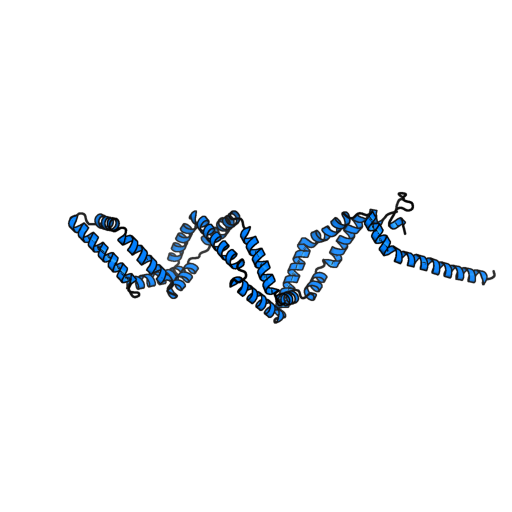.729 1.00 91.50 143 GLU A N 1
ATOM 1123 C CA . GLU A 1 143 ? 15.318 8.387 -43.752 1.00 91.50 143 GLU A CA 1
ATOM 1124 C C . GLU A 1 143 ? 16.348 9.505 -44.003 1.00 91.50 143 GLU A C 1
ATOM 1126 O O . GLU A 1 143 ? 17.544 9.300 -43.789 1.00 91.50 143 GLU A O 1
ATOM 1131 N N . ASP A 1 144 ? 15.889 10.722 -44.319 1.00 90.56 144 ASP A N 1
ATOM 1132 C CA . ASP A 1 144 ? 16.756 11.878 -44.603 1.00 90.56 144 ASP A CA 1
ATOM 1133 C C . ASP A 1 144 ? 17.697 12.219 -43.433 1.00 90.56 144 ASP A C 1
ATOM 1135 O O . ASP A 1 144 ? 18.878 12.536 -43.617 1.00 90.56 144 ASP A O 1
ATOM 1139 N N . LEU A 1 145 ? 17.183 12.151 -42.198 1.00 90.75 145 LEU A N 1
ATOM 1140 C CA . LEU A 1 145 ? 17.973 12.431 -41.002 1.00 90.75 145 LEU A CA 1
ATOM 1141 C C . LEU A 1 145 ? 19.049 11.360 -40.820 1.00 90.75 145 LEU A C 1
ATOM 1143 O O . LEU A 1 145 ? 20.209 11.702 -40.578 1.00 90.75 145 LEU A O 1
ATOM 1147 N N . PHE A 1 146 ? 18.689 10.084 -40.966 1.00 90.06 146 PHE A N 1
ATOM 1148 C CA . PHE A 1 146 ? 19.634 8.978 -40.875 1.00 90.06 146 PHE A CA 1
ATOM 1149 C C . PHE A 1 146 ? 20.733 9.097 -41.936 1.00 90.06 146 PHE A C 1
ATOM 1151 O O . PHE A 1 146 ? 21.916 9.033 -41.599 1.00 90.06 146 PHE A O 1
ATOM 1158 N N . GLU A 1 147 ? 20.370 9.348 -43.194 1.00 88.56 147 GLU A N 1
ATOM 1159 C CA . GLU A 1 147 ? 21.332 9.534 -44.282 1.00 88.56 147 GLU A CA 1
ATOM 1160 C C . GLU A 1 147 ? 22.274 10.706 -44.014 1.00 88.56 147 GLU A C 1
ATOM 1162 O O . GLU A 1 147 ? 23.494 10.557 -44.122 1.00 88.56 147 GLU A O 1
ATOM 1167 N N . SER A 1 148 ? 21.740 11.841 -43.553 1.00 88.88 148 SER A N 1
ATOM 1168 C CA . SER A 1 148 ? 22.554 13.011 -43.221 1.00 88.88 148 SER A CA 1
ATOM 1169 C C . SER A 1 148 ? 23.579 12.727 -42.115 1.00 88.88 148 SER A C 1
ATOM 1171 O O . SER A 1 148 ? 24.691 13.259 -42.157 1.00 88.88 148 SER A O 1
ATOM 1173 N N . LEU A 1 149 ? 23.246 11.876 -41.135 1.00 89.38 149 LEU A N 1
ATOM 1174 C CA . LEU A 1 149 ? 24.153 11.484 -40.052 1.00 89.38 149 LEU A CA 1
ATOM 1175 C C . LEU A 1 149 ? 25.291 10.593 -40.558 1.00 89.38 149 LEU A C 1
ATOM 1177 O O . LEU A 1 149 ? 26.422 10.705 -40.076 1.00 89.38 149 LEU A O 1
ATOM 1181 N N . ILE A 1 150 ? 25.003 9.718 -41.524 1.00 88.06 150 ILE A N 1
ATOM 1182 C CA . ILE A 1 150 ? 26.012 8.866 -42.157 1.00 88.06 150 ILE A CA 1
ATOM 1183 C C . ILE A 1 150 ? 26.937 9.711 -43.036 1.00 88.06 150 ILE A C 1
ATOM 1185 O O . ILE A 1 150 ? 28.158 9.610 -42.897 1.00 88.06 150 ILE A O 1
ATOM 1189 N N . THR A 1 151 ? 26.384 10.603 -43.859 1.00 85.94 151 THR A N 1
ATOM 1190 C CA . THR A 1 151 ? 27.167 11.482 -44.739 1.00 85.94 151 THR A CA 1
ATOM 1191 C C . THR A 1 151 ? 28.044 12.458 -43.944 1.00 85.94 151 THR A C 1
ATOM 1193 O O . THR A 1 151 ? 29.198 12.668 -44.302 1.00 85.94 151 THR A O 1
ATOM 1196 N N . GLN A 1 152 ? 27.583 12.975 -42.797 1.00 86.56 152 GLN A N 1
ATOM 1197 C CA . GLN A 1 152 ? 28.399 13.824 -41.907 1.00 86.56 152 GLN A CA 1
ATOM 1198 C C . GLN A 1 152 ? 29.601 13.103 -41.279 1.00 86.56 152 GLN A C 1
ATOM 1200 O O . GLN A 1 152 ? 30.586 13.743 -40.909 1.00 86.56 152 GLN A O 1
ATOM 1205 N N . ARG A 1 153 ? 29.524 11.778 -41.125 1.00 86.12 153 ARG A N 1
ATOM 1206 C CA . ARG A 1 153 ? 30.621 10.948 -40.605 1.00 86.12 153 ARG A CA 1
ATOM 1207 C C . ARG A 1 153 ? 31.491 10.363 -41.717 1.00 86.12 153 ARG A C 1
ATOM 1209 O O . ARG A 1 153 ? 32.465 9.671 -41.411 1.00 86.12 153 ARG A O 1
ATOM 1216 N N . ALA A 1 154 ? 31.158 10.622 -42.982 1.00 85.44 154 ALA A N 1
ATOM 1217 C CA . ALA A 1 154 ? 31.919 10.121 -44.111 1.00 85.44 154 ALA A CA 1
ATOM 1218 C C . ALA A 1 154 ? 33.308 10.788 -44.178 1.00 85.44 154 ALA A C 1
ATOM 1220 O O . ALA A 1 154 ? 33.450 11.982 -43.897 1.00 85.44 154 ALA A O 1
ATOM 1221 N N . PRO A 1 155 ? 34.363 10.044 -44.550 1.00 87.12 155 PRO A N 1
ATOM 1222 C CA . PRO A 1 155 ? 35.683 10.627 -44.733 1.00 87.12 155 PRO A CA 1
ATOM 1223 C C . PRO A 1 155 ? 35.688 11.703 -45.826 1.00 87.12 155 PRO A C 1
ATOM 1225 O O . PRO A 1 155 ? 35.144 11.496 -46.908 1.00 87.12 155 PRO A O 1
ATOM 1228 N N . ALA A 1 156 ? 36.415 12.800 -45.596 1.00 83.38 156 ALA A N 1
ATOM 1229 C CA . ALA A 1 156 ? 36.472 13.950 -46.510 1.00 83.38 156 ALA A CA 1
ATOM 1230 C C . ALA A 1 156 ? 37.032 13.649 -47.920 1.00 83.38 156 ALA A C 1
ATOM 1232 O O . ALA A 1 156 ? 36.977 14.503 -48.799 1.00 83.38 156 ALA A O 1
ATOM 1233 N N . TRP A 1 157 ? 37.610 12.465 -48.141 1.00 86.81 157 TRP A N 1
ATOM 1234 C CA . TRP A 1 157 ? 38.144 12.043 -49.438 1.00 86.81 157 TRP A CA 1
ATOM 1235 C C . TRP A 1 157 ? 37.111 11.327 -50.325 1.00 86.81 157 TRP A C 1
ATOM 1237 O O . TRP A 1 157 ? 37.401 11.083 -51.497 1.00 86.81 157 TRP A O 1
ATOM 1247 N N . VAL A 1 158 ? 35.933 10.970 -49.796 1.00 85.12 158 VAL A N 1
ATOM 1248 C CA . VAL A 1 158 ? 34.893 10.254 -50.551 1.00 85.12 158 VAL A CA 1
ATOM 1249 C C . VAL A 1 158 ? 33.983 11.254 -51.279 1.00 85.12 158 VAL A C 1
ATOM 1251 O O . VAL A 1 158 ? 33.452 12.151 -50.627 1.00 85.12 158 VAL A O 1
ATOM 1254 N N . PRO A 1 159 ? 33.759 11.108 -52.600 1.00 88.25 159 PRO A N 1
ATOM 1255 C CA . PRO A 1 159 ? 32.818 11.947 -53.345 1.00 88.25 159 PRO A CA 1
ATOM 1256 C C . PRO A 1 159 ? 31.373 11.852 -52.833 1.00 88.25 159 PRO A C 1
ATOM 1258 O O . PRO A 1 159 ? 30.889 10.752 -52.563 1.00 88.25 159 PRO A O 1
ATOM 1261 N N . ASP A 1 160 ? 30.653 12.977 -52.826 1.00 82.75 160 ASP A N 1
ATOM 1262 C CA . ASP A 1 160 ? 29.275 13.079 -52.308 1.00 82.75 160 ASP A CA 1
ATOM 1263 C C . ASP A 1 160 ? 28.311 12.074 -52.955 1.00 82.75 160 ASP A C 1
ATOM 1265 O O . ASP A 1 160 ? 27.597 11.355 -52.265 1.00 82.75 160 ASP A O 1
ATOM 1269 N N . ALA A 1 161 ? 28.388 11.897 -54.278 1.00 83.31 161 ALA A N 1
ATOM 1270 C CA . ALA A 1 161 ? 27.553 10.929 -54.993 1.00 83.31 161 ALA A CA 1
ATOM 1271 C C . ALA A 1 161 ? 27.754 9.475 -54.519 1.00 83.31 161 ALA A C 1
ATOM 1273 O O . ALA A 1 161 ? 26.834 8.664 -54.599 1.00 83.31 161 ALA A O 1
ATOM 1274 N N . ILE A 1 162 ? 28.957 9.125 -54.048 1.00 85.56 162 ILE A N 1
ATOM 1275 C CA . ILE A 1 162 ? 29.244 7.800 -53.485 1.00 85.56 162 ILE A CA 1
ATOM 1276 C C . ILE A 1 162 ? 28.733 7.730 -52.044 1.00 85.56 162 ILE A C 1
ATOM 1278 O O . ILE A 1 162 ? 28.141 6.715 -51.676 1.00 85.56 162 ILE A O 1
ATOM 1282 N N . ASN A 1 163 ? 28.901 8.801 -51.261 1.00 85.69 163 ASN A N 1
ATOM 1283 C CA . ASN A 1 163 ? 28.370 8.888 -49.899 1.00 85.69 163 ASN A CA 1
ATOM 1284 C C . ASN A 1 163 ? 26.851 8.681 -49.875 1.00 85.69 163 ASN A C 1
ATOM 1286 O O . ASN A 1 163 ? 26.385 7.834 -49.121 1.00 85.69 163 ASN A O 1
ATOM 1290 N N . ASP A 1 164 ? 26.099 9.330 -50.765 1.00 84.94 164 ASP A N 1
ATOM 1291 C CA . ASP A 1 164 ? 24.632 9.226 -50.817 1.00 84.94 164 ASP A CA 1
ATOM 1292 C C . ASP A 1 164 ? 24.139 7.826 -51.223 1.00 84.94 164 ASP A C 1
ATOM 1294 O O . ASP A 1 164 ? 23.081 7.354 -50.803 1.00 84.94 164 ASP A O 1
ATOM 1298 N N . ILE A 1 165 ? 24.891 7.125 -52.076 1.00 87.00 165 ILE A N 1
ATOM 1299 C CA . ILE A 1 165 ? 24.574 5.738 -52.453 1.00 87.00 165 ILE A CA 1
ATOM 1300 C C . ILE A 1 165 ? 24.849 4.796 -51.278 1.00 87.00 165 ILE A C 1
ATOM 1302 O O . ILE A 1 165 ? 24.068 3.878 -51.015 1.00 87.00 165 ILE A O 1
ATOM 1306 N N . VAL A 1 166 ? 25.964 5.007 -50.577 1.00 88.12 166 VAL A N 1
ATOM 1307 C CA . VAL A 1 166 ? 26.346 4.202 -49.415 1.00 88.12 166 VAL A CA 1
ATOM 1308 C C . VAL A 1 166 ? 25.388 4.449 -48.251 1.00 88.12 166 VAL A C 1
ATOM 1310 O O . VAL A 1 166 ? 24.954 3.477 -47.638 1.00 88.12 166 VAL A O 1
ATOM 1313 N N . ALA A 1 167 ? 24.999 5.698 -47.993 1.00 88.50 167 ALA A N 1
ATOM 1314 C CA . ALA A 1 167 ? 24.044 6.074 -46.954 1.00 88.50 167 ALA A CA 1
ATOM 1315 C C . ALA A 1 167 ? 22.693 5.371 -47.156 1.00 88.50 167 ALA A C 1
ATOM 1317 O O . ALA A 1 167 ? 22.265 4.628 -46.271 1.00 88.50 167 ALA A O 1
ATOM 1318 N N . ARG A 1 168 ? 22.109 5.464 -48.361 1.00 88.50 168 ARG A N 1
ATOM 1319 C CA . ARG A 1 168 ? 20.892 4.718 -48.735 1.00 88.50 168 ARG A CA 1
ATOM 1320 C C . ARG A 1 168 ? 21.039 3.212 -48.561 1.00 88.50 168 ARG A C 1
ATOM 1322 O O . ARG A 1 168 ? 20.152 2.541 -48.040 1.00 88.50 168 ARG A O 1
ATOM 1329 N N . LYS A 1 169 ? 22.168 2.642 -48.994 1.00 91.44 169 LYS A N 1
ATOM 1330 C CA . LYS A 1 169 ? 22.399 1.196 -48.873 1.00 91.44 169 LYS A CA 1
ATOM 1331 C C . LYS A 1 169 ? 22.498 0.755 -47.411 1.00 91.44 169 LYS A C 1
ATOM 1333 O O . LYS A 1 169 ? 21.937 -0.279 -47.066 1.00 91.44 169 LYS A O 1
ATOM 1338 N N . ILE A 1 170 ? 23.191 1.522 -46.570 1.00 91.88 170 ILE A N 1
ATOM 1339 C CA . ILE A 1 170 ? 23.295 1.266 -45.128 1.00 91.88 170 ILE A CA 1
ATOM 1340 C C . ILE A 1 170 ? 21.921 1.379 -44.475 1.00 91.88 170 ILE A C 1
ATOM 1342 O O . ILE A 1 170 ? 21.590 0.538 -43.648 1.00 91.88 170 ILE A O 1
ATOM 1346 N N . HIS A 1 171 ? 21.114 2.365 -44.867 1.00 93.06 171 HIS A N 1
ATOM 1347 C CA . HIS A 1 171 ? 19.754 2.524 -44.366 1.00 93.06 171 HIS A CA 1
ATOM 1348 C C . HIS A 1 171 ? 18.889 1.286 -44.655 1.00 93.06 171 HIS A C 1
ATOM 1350 O O . HIS A 1 171 ? 18.339 0.674 -43.738 1.00 93.06 171 HIS A O 1
ATOM 1356 N N . VAL A 1 172 ? 18.850 0.848 -45.919 1.00 93.12 172 VAL A N 1
ATOM 1357 C CA . VAL A 1 172 ? 18.118 -0.363 -46.330 1.00 93.12 172 VAL A CA 1
ATOM 1358 C C . VAL A 1 172 ? 18.628 -1.605 -45.596 1.00 93.12 172 VAL A C 1
ATOM 1360 O O . VAL A 1 172 ? 17.832 -2.451 -45.191 1.00 93.12 172 VAL A O 1
ATOM 1363 N N . GLU A 1 173 ? 19.942 -1.735 -45.418 1.00 94.69 173 GLU A N 1
ATOM 1364 C CA . GLU A 1 173 ? 20.524 -2.879 -44.716 1.00 94.69 173 GLU A CA 1
ATOM 1365 C C . GLU A 1 173 ? 20.233 -2.846 -43.210 1.00 94.69 173 GLU A C 1
ATOM 1367 O O . GLU A 1 173 ? 19.956 -3.888 -42.627 1.00 94.69 173 GLU A O 1
ATOM 1372 N N . ALA A 1 174 ? 20.202 -1.665 -42.587 1.00 93.38 174 ALA A N 1
ATOM 1373 C CA . ALA A 1 174 ? 19.807 -1.502 -41.191 1.00 93.38 174 ALA A CA 1
ATOM 1374 C C . ALA A 1 174 ? 18.346 -1.920 -40.975 1.00 93.38 174 ALA A C 1
ATOM 1376 O O . ALA A 1 174 ? 18.057 -2.664 -40.042 1.00 93.38 174 ALA A O 1
ATOM 1377 N N . LEU A 1 175 ? 17.433 -1.518 -41.868 1.00 94.38 175 LEU A N 1
ATOM 1378 C CA . LEU A 1 175 ? 16.031 -1.944 -41.815 1.00 94.38 175 LEU A CA 1
ATOM 1379 C C . LEU A 1 175 ? 15.874 -3.462 -41.956 1.00 94.38 175 LEU A C 1
ATOM 1381 O O . LEU A 1 175 ? 15.092 -4.067 -41.220 1.00 94.38 175 LEU A O 1
ATOM 1385 N N . LYS A 1 176 ? 16.622 -4.084 -42.877 1.00 93.88 176 LYS A N 1
ATOM 1386 C CA . LYS A 1 176 ? 16.637 -5.546 -43.028 1.00 93.88 176 LYS A CA 1
ATOM 1387 C C . LYS A 1 176 ? 17.180 -6.228 -41.784 1.00 93.88 176 LYS A C 1
ATOM 1389 O O . LYS A 1 176 ? 16.533 -7.130 -41.276 1.00 93.88 176 LYS A O 1
ATOM 1394 N N . TRP A 1 177 ? 18.299 -5.748 -41.253 1.00 94.00 177 TRP A N 1
ATOM 1395 C CA . TRP A 1 177 ? 18.902 -6.311 -40.053 1.00 94.00 177 TRP A CA 1
ATOM 1396 C C . TRP A 1 177 ? 17.969 -6.209 -38.841 1.00 94.00 177 TRP A C 1
ATOM 1398 O O . TRP A 1 177 ? 17.813 -7.180 -38.108 1.00 94.00 177 TRP A O 1
ATOM 1408 N N . LEU A 1 178 ? 17.261 -5.086 -38.664 1.00 93.81 178 LEU A N 1
ATOM 1409 C CA . LEU A 1 178 ? 16.220 -4.969 -37.637 1.00 93.81 178 LEU A CA 1
ATOM 1410 C C . LEU A 1 178 ? 15.070 -5.958 -37.852 1.00 93.81 178 LEU A C 1
ATOM 1412 O O . LEU A 1 178 ? 14.571 -6.535 -36.885 1.00 93.81 178 LEU A O 1
ATOM 1416 N N . ALA A 1 179 ? 14.644 -6.164 -39.099 1.00 92.31 179 ALA A N 1
ATOM 1417 C CA . ALA A 1 179 ? 13.620 -7.151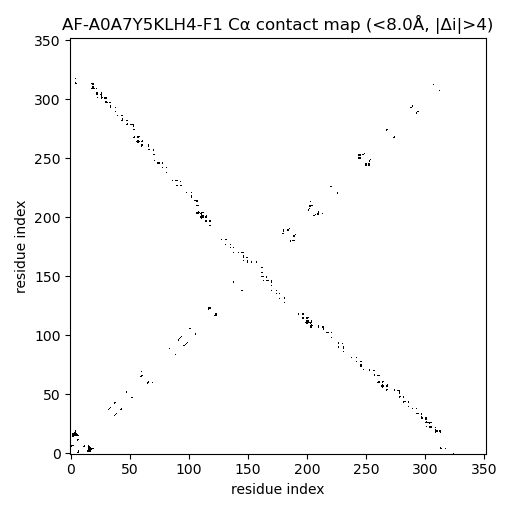 -39.422 1.00 92.31 179 ALA A CA 1
ATOM 1418 C C . ALA A 1 179 ? 14.102 -8.586 -39.148 1.00 92.31 179 ALA A C 1
ATOM 1420 O O . ALA A 1 179 ? 13.328 -9.387 -38.630 1.00 92.31 179 ALA A O 1
ATOM 1421 N N . ASP A 1 180 ? 15.366 -8.896 -39.432 1.00 94.06 180 ASP A N 1
ATOM 1422 C CA . ASP A 1 180 ? 15.975 -10.200 -39.161 1.00 94.06 180 ASP A CA 1
ATOM 1423 C C . ASP A 1 180 ? 16.063 -10.462 -37.652 1.00 94.06 180 ASP A C 1
ATOM 1425 O O . ASP A 1 180 ? 15.628 -11.517 -37.192 1.00 94.06 180 ASP A O 1
ATOM 1429 N N . ILE A 1 181 ? 16.507 -9.472 -36.861 1.00 94.38 181 ILE A N 1
ATOM 1430 C CA . ILE A 1 181 ? 16.478 -9.549 -35.391 1.00 94.38 181 ILE A CA 1
ATOM 1431 C C . ILE A 1 181 ? 15.040 -9.758 -34.907 1.00 94.38 181 ILE A C 1
ATOM 1433 O O . ILE A 1 181 ? 14.797 -10.603 -34.048 1.00 94.38 181 ILE A O 1
ATOM 1437 N N . ARG A 1 182 ? 14.066 -9.011 -35.444 1.00 91.44 182 ARG A N 1
ATOM 1438 C CA . ARG A 1 182 ? 12.663 -9.135 -35.035 1.00 91.44 182 ARG A CA 1
ATOM 1439 C C . ARG A 1 182 ? 12.114 -10.538 -35.312 1.00 91.44 182 ARG A C 1
ATOM 1441 O O . ARG A 1 182 ? 11.467 -11.105 -34.438 1.00 91.44 182 ARG A O 1
ATOM 1448 N N . ASN A 1 183 ? 12.362 -11.074 -36.504 1.00 92.06 183 ASN A N 1
ATOM 1449 C CA . ASN A 1 183 ? 11.737 -12.302 -36.994 1.00 92.06 183 ASN A CA 1
ATOM 1450 C C . ASN A 1 183 ? 12.429 -13.588 -36.525 1.00 92.06 183 ASN A C 1
ATOM 1452 O O . ASN A 1 183 ? 11.800 -14.645 -36.569 1.00 92.06 183 ASN A O 1
ATOM 1456 N N . ASP A 1 184 ? 13.690 -13.520 -36.095 1.00 92.62 184 ASP A N 1
ATOM 1457 C CA . ASP A 1 184 ? 14.417 -14.665 -35.548 1.00 92.62 184 ASP A CA 1
ATOM 1458 C C . ASP A 1 184 ? 14.628 -14.523 -34.029 1.00 92.62 184 ASP A C 1
ATOM 1460 O O . ASP A 1 184 ? 15.510 -13.786 -33.580 1.00 92.62 184 ASP A O 1
ATOM 1464 N N . PRO A 1 185 ? 13.872 -15.272 -33.203 1.00 84.88 185 PRO A N 1
ATOM 1465 C CA . PRO A 1 185 ? 14.074 -15.302 -31.757 1.00 84.88 185 PRO A CA 1
ATOM 1466 C C . PRO A 1 185 ? 15.474 -15.770 -31.340 1.00 84.88 185 PRO A C 1
ATOM 1468 O O . PRO A 1 185 ? 15.926 -15.441 -30.249 1.00 84.88 185 PRO A O 1
ATOM 1471 N N . ARG A 1 186 ? 16.176 -16.528 -32.193 1.00 89.75 186 ARG A N 1
ATOM 1472 C CA . ARG A 1 186 ? 17.526 -17.043 -31.924 1.00 89.75 186 ARG A CA 1
ATOM 1473 C C . ARG A 1 186 ? 18.624 -16.183 -32.542 1.00 89.75 186 ARG A C 1
ATOM 1475 O O . ARG A 1 186 ? 19.773 -16.617 -32.549 1.00 89.75 186 ARG A O 1
ATOM 1482 N N . HIS A 1 187 ? 18.305 -14.983 -33.019 1.00 94.06 187 HIS A N 1
ATOM 1483 C CA . HIS A 1 187 ? 19.292 -14.082 -33.598 1.00 94.06 187 HIS A CA 1
ATOM 1484 C C . HIS A 1 187 ? 20.423 -13.765 -32.600 1.00 94.06 187 HIS A C 1
ATOM 1486 O O . HIS A 1 187 ? 20.162 -13.495 -31.426 1.00 94.06 187 HIS A O 1
ATOM 1492 N N . ASP A 1 188 ? 21.676 -13.728 -33.066 1.00 93.31 188 ASP A N 1
ATOM 1493 C CA . ASP A 1 188 ? 22.867 -13.538 -32.216 1.00 93.31 188 ASP A CA 1
ATOM 1494 C C . ASP A 1 188 ? 22.782 -12.279 -31.335 1.00 93.31 188 ASP A C 1
ATOM 1496 O O . ASP A 1 188 ? 23.206 -12.279 -30.182 1.00 93.31 188 ASP A O 1
ATOM 1500 N N . VAL A 1 189 ? 22.184 -11.204 -31.857 1.00 93.12 189 VAL A N 1
ATOM 1501 C CA . VAL A 1 189 ? 21.954 -9.946 -31.117 1.00 93.12 189 VAL A CA 1
ATOM 1502 C C . VAL A 1 189 ? 21.010 -10.134 -29.930 1.00 93.12 189 VAL A C 1
ATOM 1504 O O . VAL A 1 189 ? 21.257 -9.550 -28.878 1.00 93.12 189 VAL A O 1
ATOM 1507 N N . ARG A 1 190 ? 19.952 -10.945 -30.073 1.00 91.94 190 ARG A N 1
ATOM 1508 C CA . ARG A 1 190 ? 19.029 -11.235 -28.965 1.00 91.94 190 ARG A CA 1
ATOM 1509 C C . ARG A 1 190 ? 19.752 -12.014 -27.875 1.00 91.94 190 ARG A C 1
ATOM 1511 O O . ARG A 1 190 ? 19.752 -11.584 -26.733 1.00 91.94 190 ARG A O 1
ATOM 1518 N N . GLN A 1 191 ? 20.487 -13.060 -28.254 1.00 92.38 191 GLN A N 1
ATOM 1519 C CA . GLN A 1 191 ? 21.282 -13.846 -27.304 1.00 92.38 191 GLN A CA 1
ATOM 1520 C C . GLN A 1 191 ? 22.351 -12.998 -26.596 1.00 92.38 191 GLN A C 1
ATOM 1522 O O . GLN A 1 191 ? 22.601 -13.167 -25.403 1.00 92.38 191 GLN A O 1
ATOM 1527 N N . ALA A 1 192 ? 22.989 -12.073 -27.319 1.00 93.94 192 ALA A N 1
ATOM 1528 C CA . ALA A 1 192 ? 23.958 -11.149 -26.743 1.00 93.94 192 ALA A CA 1
ATOM 1529 C C . ALA A 1 192 ? 23.307 -10.169 -25.755 1.00 93.94 192 ALA A C 1
ATOM 1531 O O . ALA A 1 192 ? 23.900 -9.881 -24.716 1.00 93.94 192 ALA A O 1
ATOM 1532 N N . LEU A 1 193 ? 22.100 -9.679 -26.058 1.00 94.19 193 LEU A N 1
ATOM 1533 C CA . LEU A 1 193 ? 21.321 -8.843 -25.146 1.00 94.19 193 LEU A CA 1
ATOM 1534 C C . LEU A 1 193 ? 20.906 -9.625 -23.897 1.00 94.19 193 LEU A C 1
ATOM 1536 O O . LEU A 1 193 ? 21.103 -9.128 -22.795 1.00 94.19 193 LEU A O 1
ATOM 1540 N N . ASP A 1 194 ? 20.399 -10.847 -24.051 1.00 92.56 194 ASP A N 1
ATOM 1541 C CA . ASP A 1 194 ? 20.007 -11.700 -22.926 1.00 92.56 194 ASP A CA 1
ATOM 1542 C C . ASP A 1 194 ? 21.195 -11.949 -22.004 1.00 92.56 194 ASP A C 1
ATOM 1544 O O . ASP A 1 194 ? 21.110 -11.735 -20.796 1.00 92.56 194 ASP A O 1
ATOM 1548 N N . LYS A 1 195 ? 22.344 -12.310 -22.583 1.00 94.06 195 LYS A N 1
ATOM 1549 C CA . LYS A 1 195 ? 23.582 -12.479 -21.828 1.00 94.06 195 LYS A CA 1
ATOM 1550 C C . LYS A 1 195 ? 23.983 -11.197 -21.099 1.00 94.06 195 LYS A C 1
ATOM 1552 O O . LYS A 1 195 ? 24.310 -11.259 -19.922 1.00 94.06 195 LYS A O 1
ATOM 1557 N N . LEU A 1 196 ? 23.931 -10.045 -21.770 1.00 95.38 196 LEU A N 1
ATOM 1558 C CA . LEU A 1 196 ? 24.237 -8.757 -21.148 1.00 95.38 196 LEU A CA 1
ATOM 1559 C C . LEU A 1 196 ? 23.312 -8.466 -19.958 1.00 95.38 196 LEU A C 1
ATOM 1561 O O . LEU A 1 196 ? 23.779 -7.958 -18.944 1.00 9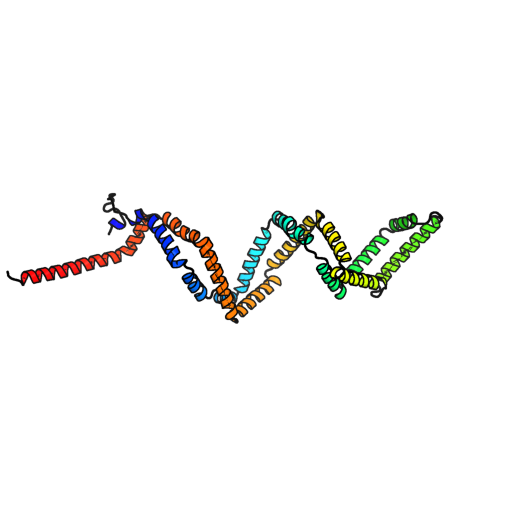5.38 196 LEU A O 1
ATOM 1565 N N . LEU A 1 197 ? 22.015 -8.764 -20.076 1.00 95.69 197 LEU A N 1
ATOM 1566 C CA . LEU A 1 197 ? 21.045 -8.546 -19.003 1.00 95.69 197 LEU A CA 1
ATOM 1567 C C . LEU A 1 197 ? 21.265 -9.509 -17.830 1.00 95.69 197 LEU A C 1
ATOM 1569 O O . LEU A 1 197 ? 21.147 -9.078 -16.687 1.00 95.69 197 LEU A O 1
ATOM 1573 N N . ILE A 1 198 ? 21.626 -10.768 -18.100 1.00 95.25 198 ILE A N 1
ATOM 1574 C CA . ILE A 1 198 ? 22.004 -11.755 -17.074 1.00 95.25 198 ILE A CA 1
ATOM 1575 C C . ILE A 1 198 ? 23.265 -11.299 -16.336 1.00 95.25 198 ILE A C 1
ATOM 1577 O O . ILE A 1 198 ? 23.263 -11.239 -15.109 1.00 95.25 198 ILE A O 1
ATOM 1581 N N . ASP A 1 199 ? 24.315 -10.936 -17.076 1.00 96.06 199 ASP A N 1
ATOM 1582 C CA . ASP A 1 199 ? 25.581 -10.473 -16.503 1.00 96.06 199 ASP A CA 1
ATOM 1583 C C . ASP A 1 199 ? 25.348 -9.197 -15.668 1.00 96.06 199 ASP A C 1
ATOM 1585 O O . ASP A 1 199 ? 25.811 -9.094 -14.536 1.00 96.06 199 ASP A O 1
ATOM 1589 N N . LEU A 1 200 ? 24.533 -8.257 -16.165 1.00 95.88 200 LEU A N 1
ATOM 1590 C CA . LEU A 1 200 ? 24.151 -7.057 -15.417 1.00 95.88 200 LEU A CA 1
ATOM 1591 C C . LEU A 1 200 ? 23.351 -7.384 -14.146 1.00 95.88 200 LEU A C 1
ATOM 1593 O O . LEU A 1 200 ? 23.543 -6.729 -13.122 1.00 95.88 200 LEU A O 1
ATOM 1597 N N . ALA A 1 201 ? 22.440 -8.358 -14.200 1.00 95.94 201 ALA A N 1
ATOM 1598 C CA . ALA A 1 201 ? 21.653 -8.776 -13.044 1.00 95.94 201 ALA A CA 1
ATOM 1599 C C . ALA A 1 201 ? 22.529 -9.409 -11.951 1.00 95.94 201 ALA A C 1
ATOM 1601 O O . ALA A 1 201 ? 22.293 -9.159 -10.765 1.00 95.94 201 ALA A O 1
ATOM 1602 N N . ASP A 1 202 ? 23.543 -10.185 -12.342 1.00 96.12 202 ASP A N 1
ATOM 1603 C CA . ASP A 1 202 ? 24.540 -10.754 -11.432 1.00 96.12 202 ASP A CA 1
ATOM 1604 C C . ASP A 1 202 ? 25.452 -9.666 -10.844 1.00 96.12 202 ASP A C 1
ATOM 1606 O O . ASP A 1 202 ? 25.591 -9.558 -9.623 1.00 96.12 202 ASP A O 1
ATOM 1610 N N . ASP A 1 203 ? 25.980 -8.777 -11.688 1.00 95.88 203 ASP A N 1
ATOM 1611 C CA . ASP A 1 203 ? 26.847 -7.672 -11.273 1.00 95.88 203 ASP A CA 1
ATOM 1612 C C . ASP A 1 203 ? 26.128 -6.712 -10.306 1.00 95.88 203 ASP A C 1
ATOM 1614 O O . ASP A 1 203 ? 26.710 -6.239 -9.329 1.00 95.88 203 ASP A O 1
ATOM 1618 N N . LEU A 1 204 ? 24.835 -6.442 -10.510 1.00 95.75 204 LEU A N 1
ATOM 1619 C CA . LEU A 1 204 ? 24.030 -5.641 -9.580 1.00 95.75 204 LEU A CA 1
ATOM 1620 C C . LEU A 1 204 ? 23.876 -6.297 -8.198 1.00 95.75 204 LEU A C 1
ATOM 1622 O O . LEU A 1 204 ? 23.684 -5.594 -7.203 1.00 95.75 204 LEU A O 1
ATOM 1626 N N . GLN A 1 205 ? 23.975 -7.622 -8.102 1.00 94.88 205 GLN A N 1
ATOM 1627 C CA . GLN A 1 205 ? 23.865 -8.361 -6.841 1.00 94.88 205 GLN A CA 1
ATOM 1628 C C . GLN A 1 205 ? 25.218 -8.570 -6.157 1.00 94.88 205 GLN A C 1
ATOM 1630 O O . GLN A 1 205 ? 25.286 -8.509 -4.926 1.00 94.88 205 GLN A O 1
ATOM 1635 N N . HIS A 1 206 ? 26.287 -8.766 -6.930 1.00 95.00 206 HIS A N 1
ATOM 1636 C CA . HIS A 1 206 ? 27.565 -9.252 -6.410 1.00 95.00 206 HIS A CA 1
ATOM 1637 C C . HIS A 1 206 ? 28.762 -8.320 -6.666 1.00 95.00 206 HIS A C 1
ATOM 1639 O O . HIS A 1 206 ? 29.733 -8.389 -5.907 1.00 95.00 206 HIS A O 1
ATOM 1645 N N . ASP A 1 207 ? 28.719 -7.435 -7.669 1.00 96.31 207 ASP A N 1
ATOM 1646 C CA . ASP A 1 207 ? 29.831 -6.532 -7.993 1.00 96.31 207 ASP A CA 1
ATOM 1647 C C . ASP A 1 207 ? 29.672 -5.143 -7.334 1.00 96.31 207 ASP A C 1
ATOM 1649 O O . ASP A 1 207 ? 28.820 -4.339 -7.737 1.00 96.31 207 ASP A O 1
ATOM 1653 N N . PRO A 1 208 ? 30.542 -4.773 -6.372 1.00 94.31 208 PRO A N 1
ATOM 1654 C CA . PRO A 1 208 ? 30.456 -3.482 -5.693 1.00 94.31 208 PRO A CA 1
ATOM 1655 C C . PRO A 1 208 ? 30.663 -2.282 -6.633 1.00 94.31 208 PRO A C 1
ATOM 1657 O O . PRO A 1 208 ? 30.170 -1.185 -6.350 1.00 94.31 208 PRO A O 1
ATOM 1660 N N . VAL A 1 209 ? 31.385 -2.441 -7.751 1.00 95.56 209 VAL A N 1
ATOM 1661 C CA . VAL A 1 209 ? 31.615 -1.338 -8.699 1.00 95.56 209 VAL A CA 1
ATOM 1662 C C . VAL A 1 209 ? 30.339 -1.023 -9.476 1.00 95.56 209 VAL A C 1
ATOM 1664 O O . VAL A 1 209 ? 29.975 0.150 -9.620 1.00 95.56 209 VAL A O 1
ATOM 1667 N N . THR A 1 210 ? 29.655 -2.050 -9.972 1.00 94.69 210 THR A N 1
ATOM 1668 C CA . THR A 1 210 ? 28.392 -1.915 -10.702 1.00 94.69 210 THR A CA 1
ATOM 1669 C C . THR A 1 210 ? 27.262 -1.473 -9.785 1.00 94.69 210 THR A C 1
ATOM 1671 O O . THR A 1 210 ? 26.541 -0.538 -10.144 1.00 94.69 210 THR A O 1
ATOM 1674 N N . GLN A 1 211 ? 27.194 -1.995 -8.558 1.00 94.69 211 GLN A N 1
ATOM 1675 C CA . GLN A 1 211 ? 26.299 -1.480 -7.518 1.00 94.69 211 GLN A CA 1
ATOM 1676 C C . GLN A 1 211 ? 26.489 0.023 -7.305 1.00 94.69 211 GLN A C 1
ATOM 1678 O O . GLN A 1 211 ? 25.538 0.790 -7.425 1.00 94.69 211 GLN A O 1
ATOM 1683 N N . ALA A 1 212 ? 27.726 0.490 -7.104 1.00 94.25 212 ALA A N 1
ATOM 1684 C CA . ALA A 1 212 ? 27.990 1.915 -6.908 1.00 94.25 212 ALA A CA 1
ATOM 1685 C C . ALA A 1 212 ? 27.577 2.780 -8.116 1.00 94.25 212 ALA A C 1
ATOM 1687 O O . ALA A 1 212 ? 27.130 3.917 -7.945 1.00 94.25 212 ALA A O 1
ATOM 1688 N N . LYS A 1 213 ? 27.716 2.275 -9.350 1.00 93.75 213 LYS A N 1
ATOM 1689 C CA . LYS A 1 213 ? 27.226 2.971 -10.555 1.00 93.75 213 LYS A CA 1
ATOM 1690 C C . LYS A 1 213 ? 25.698 3.026 -10.588 1.00 93.75 213 LYS A C 1
ATOM 1692 O O . LYS A 1 213 ? 25.152 4.085 -10.899 1.00 93.75 213 LYS A O 1
ATOM 1697 N N . ALA A 1 214 ? 25.031 1.926 -10.250 1.00 93.75 214 ALA A N 1
ATOM 1698 C CA . ALA A 1 214 ? 23.578 1.841 -10.194 1.00 93.75 214 ALA A CA 1
ATOM 1699 C C . ALA A 1 214 ? 22.998 2.771 -9.123 1.00 93.75 214 ALA A C 1
ATOM 1701 O O . ALA A 1 214 ? 22.069 3.521 -9.411 1.00 93.75 214 ALA A O 1
ATOM 1702 N N . GLU A 1 215 ? 23.603 2.823 -7.935 1.00 94.00 215 GLU A N 1
ATOM 1703 C CA . GLU A 1 215 ? 23.180 3.730 -6.862 1.00 94.00 215 GLU A CA 1
ATOM 1704 C C . GLU A 1 215 ? 23.334 5.206 -7.261 1.00 94.00 215 GLU A C 1
ATOM 1706 O O . GLU A 1 215 ? 22.437 6.010 -7.015 1.00 94.00 215 GLU A O 1
ATOM 1711 N N . ARG A 1 216 ? 24.413 5.574 -7.970 1.00 92.88 216 ARG A N 1
ATOM 1712 C CA . ARG A 1 216 ? 24.580 6.938 -8.513 1.00 92.88 216 ARG A CA 1
ATOM 1713 C C . ARG A 1 216 ? 23.538 7.282 -9.574 1.00 92.88 216 ARG A C 1
ATOM 1715 O O . ARG A 1 216 ? 23.097 8.429 -9.657 1.00 92.88 216 ARG A O 1
ATOM 1722 N N . LEU A 1 217 ? 23.182 6.320 -10.429 1.00 92.19 217 LEU A N 1
ATOM 1723 C CA . LEU A 1 217 ? 22.126 6.512 -11.422 1.00 92.19 217 LEU A CA 1
ATOM 1724 C C . LEU A 1 217 ? 20.770 6.681 -10.729 1.00 92.19 217 LEU A C 1
ATOM 1726 O O . LEU A 1 217 ? 20.056 7.630 -11.043 1.00 92.19 217 LEU A O 1
ATOM 1730 N N . LYS A 1 218 ? 20.459 5.819 -9.756 1.00 93.50 218 LYS A N 1
ATOM 1731 C CA . LYS A 1 218 ? 19.262 5.896 -8.913 1.00 93.50 218 LYS A CA 1
ATOM 1732 C C . LYS A 1 218 ? 19.143 7.260 -8.246 1.00 93.50 218 LYS A C 1
ATOM 1734 O O . LYS A 1 218 ? 18.109 7.902 -8.378 1.00 93.50 218 LYS A O 1
ATOM 1739 N N . GLU A 1 219 ? 20.196 7.723 -7.575 1.00 93.25 219 GLU A N 1
ATOM 1740 C CA . GLU A 1 219 ? 20.217 9.029 -6.911 1.00 93.25 219 GLU A CA 1
ATOM 1741 C C . GLU A 1 219 ? 19.915 10.155 -7.905 1.00 93.25 219 GLU A C 1
ATOM 1743 O O . GLU A 1 219 ? 19.038 10.981 -7.661 1.00 93.25 219 GLU A O 1
ATOM 1748 N N . ARG A 1 220 ? 20.559 10.142 -9.079 1.00 91.81 220 ARG A N 1
ATOM 1749 C CA . ARG A 1 220 ? 20.307 11.138 -10.126 1.00 91.81 220 ARG A CA 1
ATOM 1750 C C . ARG A 1 220 ? 18.860 11.114 -10.613 1.00 91.81 220 ARG A C 1
ATOM 1752 O O . ARG A 1 220 ? 18.260 12.176 -10.736 1.00 91.81 220 ARG A O 1
ATOM 1759 N N . VAL A 1 221 ? 18.305 9.933 -10.878 1.00 91.44 221 VAL A N 1
ATOM 1760 C CA . VAL A 1 221 ? 16.919 9.787 -11.341 1.00 91.44 221 VAL A CA 1
ATOM 1761 C C . VAL A 1 221 ? 15.943 10.254 -10.264 1.00 91.44 221 VAL A C 1
ATOM 1763 O O . VAL A 1 221 ? 15.123 11.119 -10.543 1.00 91.44 221 VAL A O 1
ATOM 1766 N N . LEU A 1 222 ? 16.065 9.755 -9.030 1.00 92.12 222 LEU A N 1
ATOM 1767 C CA . LEU A 1 222 ? 15.155 10.072 -7.922 1.00 92.12 222 LEU A CA 1
ATOM 1768 C C . LEU A 1 222 ? 15.260 11.525 -7.442 1.00 92.12 222 LEU A C 1
ATOM 1770 O O . LEU A 1 222 ? 14.293 12.058 -6.907 1.00 92.12 222 LEU A O 1
ATOM 1774 N N . SER A 1 223 ? 16.407 12.174 -7.654 1.00 89.25 223 SER A N 1
ATOM 1775 C CA . SER A 1 223 ? 16.596 13.604 -7.372 1.00 89.25 223 SER A CA 1
ATOM 1776 C C . SER A 1 223 ? 15.908 14.528 -8.385 1.00 89.25 223 SER A C 1
ATOM 1778 O O . SER A 1 223 ? 15.824 15.736 -8.156 1.00 89.25 223 SER A O 1
ATOM 1780 N N . HIS A 1 224 ? 15.422 13.994 -9.510 1.00 92.31 224 HIS A N 1
ATOM 1781 C CA . HIS A 1 224 ? 14.803 14.808 -10.545 1.00 92.31 224 HIS A CA 1
ATOM 1782 C C . HIS A 1 224 ? 13.426 15.329 -10.083 1.00 92.31 224 HIS A C 1
ATOM 1784 O O . HIS A 1 224 ? 12.591 14.537 -9.642 1.00 92.31 224 HIS A O 1
ATOM 1790 N N . PRO A 1 225 ? 13.123 16.635 -10.235 1.00 83.38 225 PRO A N 1
ATOM 1791 C CA . PRO A 1 225 ? 11.900 17.241 -9.689 1.00 83.38 225 PRO A CA 1
ATOM 1792 C C . PRO A 1 225 ? 10.604 16.608 -10.222 1.00 83.38 225 PRO A C 1
ATOM 1794 O O . PRO A 1 225 ? 9.608 16.535 -9.511 1.00 83.38 225 PRO A O 1
ATOM 1797 N N . GLN A 1 226 ? 10.628 16.073 -11.445 1.00 91.50 226 GLN A N 1
ATOM 1798 C CA . GLN A 1 226 ? 9.474 15.399 -12.059 1.00 91.50 226 GLN A CA 1
ATOM 1799 C C . GLN A 1 226 ? 9.127 14.037 -11.433 1.00 91.50 226 GLN A C 1
ATOM 1801 O O . GLN A 1 226 ? 8.054 13.500 -11.713 1.00 91.50 226 GLN A O 1
ATOM 1806 N N . VAL A 1 227 ? 9.997 13.449 -10.602 1.00 93.31 227 VAL A N 1
ATOM 1807 C CA . VAL A 1 227 ? 9.715 12.147 -9.973 1.00 93.31 227 VAL A CA 1
ATOM 1808 C C . VAL A 1 227 ? 8.556 12.258 -8.990 1.00 93.31 227 VAL A C 1
ATOM 1810 O O . VAL A 1 227 ? 7.694 11.383 -8.978 1.00 93.31 227 VAL A O 1
ATOM 1813 N N . ALA A 1 228 ? 8.485 13.346 -8.220 1.00 91.31 228 ALA A N 1
ATOM 1814 C CA . ALA A 1 228 ? 7.376 13.582 -7.301 1.00 91.31 228 ALA A CA 1
ATOM 1815 C C . ALA A 1 228 ? 6.042 13.730 -8.056 1.00 91.31 228 ALA A C 1
ATOM 1817 O O . ALA A 1 228 ? 5.045 13.118 -7.675 1.00 91.31 228 ALA A O 1
ATOM 1818 N N . ASP A 1 229 ? 6.030 14.463 -9.173 1.00 92.81 229 ASP A N 1
ATOM 1819 C CA . ASP A 1 229 ? 4.836 14.608 -10.015 1.00 92.81 229 ASP A CA 1
ATOM 1820 C C . ASP A 1 229 ? 4.415 13.275 -10.655 1.00 92.81 229 ASP A C 1
ATOM 1822 O O . ASP A 1 229 ? 3.230 12.934 -10.671 1.00 92.81 229 ASP A O 1
ATOM 1826 N N . THR A 1 230 ? 5.381 12.477 -11.116 1.00 94.38 230 THR A N 1
ATOM 1827 C CA . THR A 1 230 ? 5.124 11.131 -11.651 1.00 94.38 230 THR A CA 1
ATOM 1828 C C . THR A 1 230 ? 4.542 10.216 -10.572 1.00 94.38 230 THR A C 1
ATOM 1830 O O . THR A 1 230 ? 3.537 9.547 -10.805 1.00 94.38 230 THR A O 1
ATOM 1833 N N . ALA A 1 231 ? 5.111 10.229 -9.364 1.00 94.00 231 ALA A N 1
ATOM 1834 C CA . ALA A 1 231 ? 4.602 9.463 -8.232 1.00 94.00 231 ALA A CA 1
ATOM 1835 C C . ALA A 1 231 ? 3.178 9.894 -7.840 1.00 94.00 231 ALA A C 1
ATOM 1837 O O . ALA A 1 231 ? 2.344 9.042 -7.541 1.00 94.00 231 ALA A O 1
ATOM 1838 N N . MET A 1 232 ? 2.861 11.191 -7.920 1.00 95.06 232 MET A N 1
ATOM 1839 C CA . MET A 1 232 ? 1.501 11.698 -7.707 1.00 95.06 232 MET A CA 1
ATOM 1840 C C . MET A 1 232 ? 0.515 11.214 -8.778 1.00 95.06 232 MET A C 1
ATOM 1842 O O . MET A 1 232 ? -0.617 10.858 -8.455 1.00 95.06 232 MET A O 1
ATOM 1846 N N . SER A 1 233 ? 0.933 11.151 -10.044 1.00 95.12 233 SER A N 1
ATOM 1847 C CA . SER A 1 233 ? 0.104 10.594 -11.123 1.00 95.12 233 SER A CA 1
ATOM 1848 C C . SER A 1 233 ? -0.164 9.096 -10.926 1.00 95.12 233 SER A C 1
ATOM 1850 O O . SER A 1 233 ? -1.304 8.636 -11.061 1.00 95.12 233 SER A O 1
ATOM 1852 N N . LEU A 1 234 ? 0.865 8.340 -10.529 1.00 95.50 234 LEU A N 1
ATOM 1853 C CA . LEU A 1 234 ? 0.739 6.923 -10.183 1.00 95.50 234 LEU A CA 1
ATOM 1854 C C . LEU A 1 234 ? -0.171 6.721 -8.969 1.00 95.50 234 LEU A C 1
ATOM 1856 O O . LEU A 1 234 ? -1.014 5.829 -8.991 1.00 95.50 234 LEU A O 1
ATOM 1860 N N . TRP A 1 235 ? -0.062 7.572 -7.947 1.00 94.75 235 TRP A N 1
ATOM 1861 C CA . TRP A 1 235 ? -0.965 7.563 -6.799 1.00 94.75 235 TRP A CA 1
ATOM 1862 C C . TRP A 1 235 ? -2.422 7.782 -7.215 1.00 94.75 235 TRP A C 1
ATOM 1864 O O . TRP A 1 235 ? -3.290 7.013 -6.810 1.00 94.75 235 TRP A O 1
ATOM 1874 N N . GLY A 1 236 ? -2.697 8.783 -8.056 1.00 95.06 236 GLY A N 1
ATOM 1875 C CA . GLY A 1 236 ? -4.049 9.041 -8.557 1.00 95.06 236 GLY A CA 1
ATOM 1876 C C . GLY A 1 236 ? -4.619 7.854 -9.338 1.00 95.06 236 GLY A C 1
ATOM 1877 O O . GLY A 1 236 ? -5.775 7.478 -9.143 1.00 95.06 236 GLY A O 1
ATOM 1878 N N . SER A 1 237 ? -3.784 7.220 -10.165 1.00 96.25 237 SER A N 1
ATOM 1879 C CA . SER A 1 237 ? -4.148 6.023 -10.934 1.00 96.25 237 SER A CA 1
ATOM 1880 C C . SER A 1 237 ? -4.391 4.809 -10.032 1.00 96.25 237 SER A C 1
ATOM 1882 O O . SER A 1 237 ? -5.353 4.073 -10.215 1.00 96.25 237 SER A O 1
ATOM 1884 N N . LEU A 1 238 ? -3.556 4.608 -9.013 1.00 95.19 238 LEU A N 1
ATOM 1885 C CA . LEU A 1 238 ? -3.742 3.536 -8.039 1.00 95.19 238 LEU A CA 1
ATOM 1886 C C . LEU A 1 238 ? -5.020 3.751 -7.224 1.00 95.19 238 LEU A C 1
ATOM 1888 O O . LEU A 1 238 ? -5.816 2.827 -7.062 1.00 95.19 238 LEU A O 1
ATOM 1892 N N . ARG A 1 239 ? -5.239 4.977 -6.736 1.00 95.69 239 ARG A N 1
ATOM 1893 C CA . ARG A 1 239 ? -6.440 5.356 -5.989 1.00 95.69 239 ARG A CA 1
ATOM 1894 C C . ARG A 1 239 ? -7.694 5.092 -6.813 1.00 95.69 239 ARG A C 1
ATOM 1896 O O . ARG A 1 239 ? -8.632 4.515 -6.275 1.00 95.69 239 ARG A O 1
ATOM 1903 N N . SER A 1 240 ? -7.718 5.473 -8.091 1.00 95.00 240 SER A N 1
ATOM 1904 C CA . SER A 1 240 ? -8.888 5.248 -8.945 1.00 95.00 240 SER A CA 1
ATOM 1905 C C . SER A 1 240 ? -9.168 3.760 -9.161 1.00 95.00 240 SER A C 1
ATOM 1907 O O . SER A 1 240 ? -10.318 3.344 -9.044 1.00 95.00 240 SER A O 1
ATOM 1909 N N . VAL A 1 241 ? -8.130 2.945 -9.383 1.00 96.06 241 VAL A N 1
ATOM 1910 C CA . VAL A 1 241 ? -8.260 1.484 -9.519 1.00 96.06 241 VAL A CA 1
ATOM 1911 C C . VAL A 1 241 ? -8.802 0.852 -8.236 1.00 96.06 241 VAL A C 1
ATOM 1913 O O . VAL A 1 241 ? -9.733 0.051 -8.294 1.00 96.06 241 VAL A O 1
ATOM 1916 N N . VAL A 1 242 ? -8.257 1.223 -7.073 1.00 95.19 242 VAL A N 1
ATOM 1917 C CA . VAL A 1 242 ? -8.701 0.686 -5.777 1.00 95.19 242 VAL A CA 1
ATOM 1918 C C . VAL A 1 242 ? -10.133 1.112 -5.466 1.00 95.19 242 VAL A C 1
ATOM 1920 O O . VAL A 1 242 ? -10.935 0.278 -5.053 1.00 95.19 242 VAL A O 1
ATOM 1923 N N . VAL A 1 243 ? -10.477 2.383 -5.687 1.00 96.06 243 VAL A N 1
ATOM 1924 C CA . VAL A 1 243 ? -11.841 2.885 -5.477 1.00 96.06 243 VAL A CA 1
ATOM 1925 C C . VAL A 1 243 ? -12.826 2.151 -6.382 1.00 96.06 243 VAL A C 1
ATOM 1927 O O . VAL A 1 243 ? -13.795 1.601 -5.871 1.00 96.06 243 VAL A O 1
ATOM 1930 N N . ALA A 1 244 ? -12.545 2.039 -7.682 1.00 95.38 244 ALA A N 1
ATOM 1931 C CA . ALA A 1 244 ? -13.419 1.334 -8.618 1.00 95.38 244 ALA A CA 1
ATOM 1932 C C . ALA A 1 244 ? -13.620 -0.141 -8.228 1.00 95.38 244 ALA A C 1
ATOM 1934 O O . ALA A 1 244 ? -14.738 -0.651 -8.259 1.00 95.38 244 ALA A O 1
ATOM 1935 N N . ALA A 1 245 ? -12.551 -0.819 -7.804 1.00 94.44 245 ALA A N 1
ATOM 1936 C CA . ALA A 1 245 ? -12.624 -2.208 -7.365 1.00 94.44 245 ALA A CA 1
ATOM 1937 C C . ALA A 1 245 ? -13.417 -2.393 -6.057 1.00 94.44 245 ALA A C 1
ATOM 1939 O O . ALA A 1 245 ? -14.026 -3.443 -5.854 1.00 94.44 245 ALA A O 1
ATOM 1940 N N . LEU A 1 246 ? -13.399 -1.397 -5.164 1.00 94.81 246 LEU A N 1
ATOM 1941 C CA . LEU A 1 246 ? -14.175 -1.403 -3.923 1.00 94.81 246 LEU A CA 1
ATOM 1942 C C . LEU A 1 246 ? -15.627 -0.969 -4.132 1.00 94.81 246 LEU A C 1
ATOM 1944 O O . LEU A 1 246 ? -16.485 -1.408 -3.372 1.00 94.81 246 LEU A O 1
ATOM 1948 N N . GLU A 1 247 ? -15.926 -0.127 -5.119 1.00 94.00 247 GLU A N 1
ATOM 1949 C CA . GLU A 1 247 ? -17.290 0.305 -5.454 1.00 94.00 247 GLU A CA 1
ATOM 1950 C C . GLU A 1 247 ? -18.093 -0.785 -6.177 1.00 94.00 247 GLU A C 1
ATOM 1952 O O . GLU A 1 247 ? -19.310 -0.848 -6.008 1.00 94.00 247 GLU A O 1
ATOM 1957 N N . ASP A 1 248 ? -17.433 -1.680 -6.917 1.00 94.25 248 ASP A N 1
ATOM 1958 C CA . ASP A 1 248 ? -18.090 -2.810 -7.577 1.00 94.25 248 ASP A CA 1
ATOM 1959 C C . ASP A 1 248 ? -18.569 -3.866 -6.564 1.00 94.25 248 ASP A C 1
ATOM 1961 O O . ASP A 1 248 ? -17.815 -4.729 -6.107 1.00 94.25 248 ASP A O 1
ATOM 1965 N N . GLU A 1 249 ? -19.859 -3.814 -6.218 1.00 88.00 249 GLU A N 1
ATOM 1966 C CA . GLU A 1 249 ? -20.468 -4.705 -5.224 1.00 88.00 249 GLU A CA 1
ATOM 1967 C C . GLU A 1 249 ? -20.408 -6.192 -5.605 1.00 88.00 249 GLU A C 1
ATOM 1969 O O . GLU A 1 249 ? -20.372 -7.063 -4.732 1.00 88.00 249 GLU A O 1
ATOM 1974 N N . GLY A 1 250 ? -20.420 -6.482 -6.909 1.00 88.88 250 GLY A N 1
ATOM 1975 C CA . GLY A 1 250 ? -20.320 -7.831 -7.467 1.00 88.88 250 GLY A CA 1
ATOM 1976 C C . GLY A 1 250 ? -18.902 -8.203 -7.895 1.00 88.88 250 GLY A C 1
ATOM 1977 O O . GLY A 1 250 ? -18.687 -9.304 -8.406 1.00 88.88 250 GLY A O 1
ATOM 1978 N N . GLY A 1 251 ? -17.948 -7.295 -7.695 1.00 92.12 251 GLY A N 1
ATOM 1979 C CA . GLY A 1 251 ? -16.598 -7.420 -8.200 1.00 92.12 251 GLY A CA 1
ATOM 1980 C C . GLY A 1 251 ? -15.813 -8.548 -7.534 1.00 92.12 251 GLY A C 1
ATOM 1981 O O . GLY A 1 251 ? -16.079 -8.932 -6.386 1.00 92.12 251 GLY A O 1
ATOM 1982 N N . PRO A 1 252 ? -14.772 -9.061 -8.212 1.00 93.88 252 PRO A N 1
ATOM 1983 C CA . PRO A 1 252 ? -13.936 -10.136 -7.686 1.00 93.88 252 PRO A CA 1
ATOM 1984 C C . PRO A 1 252 ? -13.297 -9.774 -6.338 1.00 93.88 252 PRO A C 1
ATOM 1986 O O . PRO A 1 252 ? -13.110 -10.656 -5.503 1.00 93.88 252 PRO A O 1
ATOM 1989 N N . VAL A 1 253 ? -13.015 -8.489 -6.088 1.00 94.25 253 VAL A N 1
ATOM 1990 C CA . VAL A 1 253 ? -12.443 -8.011 -4.820 1.00 94.25 253 VAL A CA 1
ATOM 1991 C C . VAL A 1 253 ? -13.421 -8.179 -3.661 1.00 94.25 253 VAL A C 1
ATOM 1993 O O . VAL A 1 253 ? -13.048 -8.774 -2.651 1.00 94.25 253 VAL A O 1
ATOM 1996 N N . ARG A 1 254 ? -14.675 -7.725 -3.795 1.00 93.38 254 ARG A N 1
ATOM 1997 C CA . ARG A 1 254 ? -15.677 -7.883 -2.729 1.00 93.38 254 ARG A CA 1
ATOM 1998 C C . ARG A 1 254 ? -16.021 -9.346 -2.492 1.00 93.38 254 ARG A C 1
ATOM 2000 O O . ARG A 1 254 ? -16.049 -9.785 -1.345 1.00 93.38 254 ARG A O 1
ATOM 2007 N N . VAL A 1 255 ? -16.205 -10.122 -3.560 1.00 94.50 255 VAL A N 1
ATOM 2008 C CA . VAL A 1 255 ? -16.476 -11.564 -3.455 1.00 94.50 255 VAL A CA 1
ATOM 2009 C C . VAL A 1 255 ? -15.335 -12.280 -2.729 1.00 94.50 255 VAL A C 1
ATOM 2011 O O . VAL A 1 255 ? -15.577 -13.058 -1.803 1.00 94.50 255 VAL A O 1
ATOM 2014 N N . ARG A 1 256 ? -14.082 -11.981 -3.095 1.00 95.56 256 ARG A N 1
ATOM 2015 C CA . ARG A 1 256 ? -12.906 -12.542 -2.426 1.00 95.56 256 ARG A CA 1
ATOM 2016 C C . ARG A 1 256 ? -12.823 -12.097 -0.969 1.00 95.56 256 ARG A C 1
ATOM 2018 O O . ARG A 1 256 ? -12.573 -12.935 -0.114 1.00 95.56 256 ARG A O 1
ATOM 2025 N N . ALA A 1 257 ? -13.078 -10.825 -0.668 1.00 95.69 257 ALA A N 1
ATOM 2026 C CA . ALA A 1 257 ? -13.064 -10.312 0.699 1.00 95.69 257 ALA A CA 1
ATOM 2027 C C . ALA A 1 257 ? -14.103 -11.012 1.589 1.00 95.69 257 ALA A C 1
ATOM 2029 O O . ALA A 1 257 ? -13.779 -11.391 2.711 1.00 95.69 257 ALA A O 1
ATOM 2030 N N . VAL A 1 258 ? -15.318 -11.260 1.086 1.00 96.25 258 VAL A N 1
ATOM 2031 C CA . VAL A 1 258 ? -16.346 -12.016 1.824 1.00 96.25 258 VAL A CA 1
ATOM 2032 C C . VAL A 1 258 ? -15.875 -13.439 2.114 1.00 96.25 258 VAL A C 1
ATOM 2034 O O . VAL A 1 258 ? -16.030 -13.916 3.240 1.00 96.25 258 VAL A O 1
ATOM 2037 N N . HIS A 1 259 ? -15.263 -14.104 1.131 1.00 96.06 259 HIS A N 1
ATOM 2038 C CA . HIS A 1 259 ? -14.692 -15.436 1.320 1.00 96.06 259 HIS A CA 1
ATOM 2039 C C . HIS A 1 259 ? -13.598 -15.438 2.398 1.00 96.06 259 HIS A C 1
ATOM 2041 O O . HIS A 1 259 ? -13.617 -16.285 3.285 1.00 96.06 259 HIS A O 1
ATOM 2047 N N . GLU A 1 260 ? -12.678 -14.472 2.368 1.00 96.88 260 GLU A N 1
ATOM 2048 C CA . GLU A 1 260 ? -11.592 -14.378 3.350 1.00 96.88 260 GLU A CA 1
ATOM 2049 C C . GLU A 1 260 ? -12.089 -14.036 4.760 1.00 96.88 260 GLU A C 1
ATOM 2051 O O . GLU A 1 260 ? -11.622 -14.631 5.728 1.00 96.88 260 GLU A O 1
ATOM 2056 N N . VAL A 1 261 ? -13.069 -13.137 4.896 1.00 96.69 261 VAL A N 1
ATOM 2057 C CA . VAL A 1 261 ? -13.713 -12.837 6.188 1.00 96.69 261 VAL A CA 1
ATOM 2058 C C . VAL A 1 261 ? -14.385 -14.086 6.758 1.00 96.69 261 VAL A C 1
ATOM 2060 O O . VAL A 1 261 ? -14.247 -14.371 7.947 1.00 96.69 261 VAL A O 1
ATOM 2063 N N . THR A 1 262 ? -15.075 -14.849 5.910 1.00 97.19 262 THR A N 1
ATOM 2064 C CA . THR A 1 262 ? -15.744 -16.095 6.307 1.00 97.19 262 THR A CA 1
ATOM 2065 C C . THR A 1 262 ? -14.718 -17.143 6.740 1.00 97.19 262 THR A C 1
ATOM 2067 O O . THR A 1 262 ? -14.810 -17.663 7.848 1.00 97.19 262 THR A O 1
ATOM 2070 N N . ALA A 1 263 ? -13.683 -17.382 5.930 1.00 96.56 263 ALA A N 1
ATOM 2071 C CA . ALA A 1 263 ? -12.619 -18.338 6.236 1.00 96.56 263 ALA A CA 1
ATOM 2072 C C . ALA A 1 263 ? -11.846 -17.967 7.515 1.00 96.56 263 ALA A C 1
ATOM 2074 O O . ALA A 1 263 ? -11.488 -18.836 8.313 1.00 96.56 263 ALA A O 1
ATOM 2075 N N . LEU A 1 264 ? -11.606 -16.671 7.743 1.00 96.25 264 LEU A N 1
ATOM 2076 C CA . LEU A 1 264 ? -11.005 -16.184 8.981 1.00 96.25 264 LEU A CA 1
ATOM 2077 C C . LEU A 1 264 ? -11.908 -16.472 10.184 1.00 96.25 264 LEU A C 1
ATOM 2079 O O . LEU A 1 264 ? -11.419 -16.973 11.193 1.00 96.25 264 LEU A O 1
ATOM 2083 N N . ALA A 1 265 ? -13.207 -16.188 10.085 1.00 96.06 265 ALA A N 1
ATOM 2084 C CA . ALA A 1 265 ? -14.155 -16.440 11.164 1.00 96.06 265 ALA A CA 1
ATOM 2085 C C . ALA A 1 265 ? -14.283 -17.942 11.486 1.00 96.06 265 ALA A C 1
ATOM 2087 O O . ALA A 1 265 ? -14.245 -18.318 12.656 1.00 96.06 265 ALA A O 1
ATOM 2088 N N . GLU A 1 266 ? -14.332 -18.811 10.473 1.00 96.69 266 GLU A N 1
ATOM 2089 C CA . GLU A 1 266 ? -14.309 -20.271 10.657 1.00 96.69 266 GLU A CA 1
ATOM 2090 C C . GLU A 1 266 ? -13.036 -20.731 11.375 1.00 96.69 266 GLU A C 1
ATOM 2092 O O . GLU A 1 266 ? -13.099 -21.500 12.337 1.00 96.69 266 GLU A O 1
ATOM 2097 N N . ARG A 1 267 ? -11.874 -20.212 10.960 1.00 96.19 267 ARG A N 1
ATOM 2098 C CA . ARG A 1 267 ? -10.591 -20.520 11.599 1.00 96.19 267 ARG A CA 1
ATOM 2099 C C . ARG A 1 267 ? -10.545 -20.052 13.053 1.00 96.19 267 ARG A C 1
ATOM 2101 O O . ARG A 1 267 ? -10.017 -20.774 13.894 1.00 96.19 267 ARG A O 1
ATOM 2108 N N . LEU A 1 268 ? -11.085 -18.869 13.348 1.00 95.88 268 LEU A N 1
ATOM 2109 C CA . LEU A 1 268 ? -11.172 -18.354 14.714 1.00 95.88 268 LEU A CA 1
ATOM 2110 C C . LEU A 1 268 ? -12.055 -19.246 15.586 1.00 95.88 268 LEU A C 1
ATOM 2112 O O . LEU A 1 268 ? -11.688 -19.512 16.721 1.00 95.88 268 LEU A O 1
ATOM 2116 N N . LEU A 1 269 ? -13.176 -19.762 15.079 1.00 95.31 269 LEU A N 1
ATOM 2117 C CA . LEU A 1 269 ? -14.006 -20.684 15.860 1.00 95.31 269 LEU A CA 1
ATOM 2118 C C . LEU A 1 269 ? -13.346 -22.052 16.075 1.00 95.31 269 LEU A C 1
ATOM 2120 O O . LEU A 1 269 ? -13.545 -22.650 17.131 1.00 95.31 269 LEU A O 1
ATOM 2124 N N . ALA A 1 270 ? -12.550 -22.526 15.114 1.00 96.31 270 ALA A N 1
ATOM 2125 C CA . ALA A 1 270 ? -11.893 -23.830 15.182 1.00 96.31 270 ALA A CA 1
ATOM 2126 C C . ALA A 1 270 ? -10.651 -23.873 16.098 1.00 96.31 270 ALA A C 1
ATOM 2128 O O . ALA A 1 270 ? -10.351 -24.928 16.653 1.00 96.31 270 ALA A O 1
ATOM 2129 N N . ASP A 1 271 ? -9.918 -22.764 16.247 1.00 96.56 271 ASP A N 1
ATOM 2130 C CA . ASP A 1 271 ? -8.661 -22.699 17.009 1.00 96.56 271 ASP A CA 1
ATOM 2131 C C . ASP A 1 271 ? -8.827 -21.876 18.295 1.00 96.56 271 ASP A C 1
ATOM 2133 O O . ASP A 1 271 ? -8.669 -20.655 18.307 1.00 96.56 271 ASP A O 1
ATOM 2137 N N . GLU A 1 272 ? -9.118 -22.563 19.400 1.00 94.62 272 GLU A N 1
ATOM 2138 C CA . GLU A 1 272 ? -9.261 -21.959 20.730 1.00 94.62 272 GLU A CA 1
ATOM 2139 C C . GLU A 1 272 ? -7.999 -21.215 21.187 1.00 94.62 272 GLU A C 1
ATOM 2141 O O . GLU A 1 272 ? -8.085 -20.072 21.629 1.00 94.62 272 GLU A O 1
ATOM 2146 N N . ALA A 1 273 ? -6.811 -21.788 20.971 1.00 95.12 273 ALA A N 1
ATOM 2147 C CA . ALA A 1 273 ? -5.560 -21.145 21.363 1.00 95.12 273 ALA A CA 1
ATOM 2148 C C . ALA A 1 273 ? -5.312 -19.841 20.587 1.00 95.12 273 ALA A C 1
ATOM 2150 O O . ALA A 1 273 ? -4.677 -18.916 21.098 1.00 95.12 273 ALA A O 1
ATOM 2151 N N . LEU A 1 274 ? -5.773 -19.747 19.336 1.00 93.88 274 LEU A N 1
ATOM 2152 C CA . LEU A 1 274 ? -5.750 -18.498 18.580 1.00 93.88 274 LEU A CA 1
ATOM 2153 C C . LEU A 1 274 ? -6.735 -17.471 19.141 1.00 93.88 274 LEU A C 1
ATOM 2155 O O . LEU A 1 274 ? -6.336 -16.311 19.267 1.00 93.88 274 LEU A O 1
ATOM 2159 N N . ARG A 1 275 ? -7.965 -17.872 19.495 1.00 94.94 275 ARG A N 1
ATOM 2160 C CA . ARG A 1 275 ? -8.942 -16.961 20.117 1.00 94.94 275 ARG A CA 1
ATOM 2161 C C . ARG A 1 275 ? -8.404 -16.381 21.414 1.00 94.94 275 ARG A C 1
ATOM 2163 O O . ARG A 1 275 ? -8.373 -15.164 21.538 1.00 94.94 275 ARG A O 1
ATOM 2170 N N . ASP A 1 276 ? -7.884 -17.221 22.304 1.00 94.25 276 ASP A N 1
ATOM 2171 C CA . ASP A 1 276 ? -7.390 -16.789 23.615 1.00 94.25 276 ASP A CA 1
ATOM 2172 C C . ASP A 1 276 ? -6.245 -15.779 23.481 1.00 94.25 276 ASP A C 1
ATOM 2174 O O . ASP A 1 276 ? -6.183 -14.781 24.199 1.00 94.25 276 ASP A O 1
ATOM 2178 N N . ARG A 1 277 ? -5.348 -15.982 22.503 1.00 95.00 277 ARG A N 1
ATOM 2179 C CA . ARG A 1 277 ? -4.277 -15.018 22.200 1.00 95.00 277 ARG A CA 1
ATOM 2180 C C . ARG A 1 277 ? -4.821 -13.674 21.721 1.00 95.00 277 ARG A C 1
ATOM 2182 O O . ARG A 1 277 ? -4.236 -12.641 22.046 1.00 95.00 277 ARG A O 1
ATOM 2189 N N . ILE A 1 278 ? -5.878 -13.679 20.912 1.00 95.69 278 ILE A N 1
ATOM 2190 C CA . ILE A 1 278 ? -6.492 -12.451 20.396 1.00 95.69 278 ILE A CA 1
ATOM 2191 C C . ILE A 1 278 ? -7.284 -11.756 21.505 1.00 95.69 278 ILE A C 1
ATOM 2193 O O . ILE A 1 278 ? -7.100 -10.558 21.695 1.00 95.69 278 ILE A O 1
ATOM 2197 N N . ASP A 1 279 ? -8.079 -12.488 22.284 1.00 95.50 279 ASP A N 1
ATOM 2198 C CA . ASP A 1 279 ? -8.843 -11.949 23.412 1.00 95.50 279 ASP A CA 1
ATOM 2199 C C . ASP A 1 279 ? -7.917 -11.350 24.479 1.00 95.50 279 ASP A C 1
ATOM 2201 O O . ASP A 1 279 ? -8.178 -10.251 24.967 1.00 95.50 279 ASP A O 1
ATOM 2205 N N . ALA A 1 280 ? -6.767 -11.977 24.753 1.00 94.19 280 ALA A N 1
ATOM 2206 C CA . ALA A 1 280 ? -5.735 -11.395 25.610 1.00 94.19 280 ALA A CA 1
ATOM 2207 C C . ALA A 1 280 ? -5.191 -10.066 25.052 1.00 94.19 280 ALA A C 1
ATOM 2209 O O . ALA A 1 280 ? -5.081 -9.087 25.788 1.00 94.19 280 ALA A O 1
ATOM 2210 N N . ARG A 1 281 ? -4.919 -9.985 23.741 1.00 95.44 281 ARG A N 1
ATOM 2211 C CA . ARG A 1 281 ? -4.468 -8.738 23.092 1.00 95.44 281 ARG A CA 1
ATOM 2212 C C . ARG A 1 281 ? -5.536 -7.645 23.126 1.00 95.44 281 ARG A C 1
ATOM 2214 O O . ARG A 1 281 ? -5.203 -6.483 23.344 1.00 95.44 281 ARG A O 1
ATOM 2221 N N . ILE A 1 282 ? -6.802 -8.004 22.905 1.00 94.38 282 ILE A N 1
ATOM 2222 C CA . ILE A 1 282 ? -7.944 -7.084 23.002 1.00 94.38 282 ILE A CA 1
ATOM 2223 C C . ILE A 1 282 ? -8.066 -6.567 24.436 1.00 94.38 282 ILE A C 1
ATOM 2225 O O . ILE A 1 282 ? -8.245 -5.367 24.644 1.00 94.38 282 ILE A O 1
ATOM 2229 N N . CYS A 1 283 ? -7.927 -7.453 25.420 1.00 94.31 283 CYS A N 1
ATOM 2230 C CA . CYS A 1 283 ? -7.933 -7.102 26.830 1.00 94.31 283 CYS A CA 1
ATOM 2231 C C . CYS A 1 283 ? -6.819 -6.104 27.166 1.00 94.31 283 CYS A C 1
ATOM 2233 O O . CYS A 1 283 ? -7.102 -5.047 27.725 1.00 94.31 283 CYS A O 1
ATOM 2235 N N . ASP A 1 284 ? -5.577 -6.387 26.776 1.00 93.81 284 ASP A N 1
ATOM 2236 C CA . ASP A 1 284 ? -4.441 -5.504 27.059 1.00 93.81 284 ASP A CA 1
ATOM 2237 C C . ASP A 1 284 ? -4.598 -4.134 26.374 1.00 93.81 284 ASP A C 1
ATOM 2239 O O . ASP A 1 284 ? -4.340 -3.096 26.985 1.00 93.81 284 ASP A O 1
ATOM 2243 N N . ALA A 1 285 ? -5.100 -4.102 25.134 1.00 93.25 285 ALA A N 1
ATOM 2244 C CA . ALA A 1 285 ? -5.415 -2.853 24.439 1.00 93.25 285 ALA A CA 1
ATOM 2245 C C . ALA A 1 285 ? -6.537 -2.061 25.136 1.00 93.25 285 ALA A C 1
ATOM 2247 O O . ALA A 1 285 ? -6.472 -0.834 25.216 1.00 93.25 285 ALA A O 1
ATOM 2248 N N . THR A 1 286 ? -7.549 -2.755 25.663 1.00 91.94 286 THR A N 1
ATOM 2249 C CA . THR A 1 286 ? -8.666 -2.144 26.400 1.00 91.94 286 THR A CA 1
ATOM 2250 C C . THR A 1 286 ? -8.188 -1.541 27.717 1.00 91.94 286 THR A C 1
ATOM 2252 O O . THR A 1 286 ? -8.521 -0.397 28.019 1.00 91.94 286 THR A O 1
ATOM 2255 N N . ILE A 1 287 ? -7.357 -2.270 28.467 1.00 91.06 287 ILE A N 1
ATOM 2256 C CA . ILE A 1 287 ? -6.729 -1.785 29.701 1.00 91.06 287 ILE A CA 1
ATOM 2257 C C . ILE A 1 287 ? -5.883 -0.547 29.405 1.00 91.06 287 ILE A C 1
ATOM 2259 O O . ILE A 1 287 ? -6.052 0.470 30.068 1.00 91.06 287 ILE A O 1
ATOM 2263 N N . TYR A 1 288 ? -5.038 -0.593 28.370 1.00 90.94 288 TYR A N 1
ATOM 2264 C CA . TYR A 1 288 ? -4.220 0.551 27.967 1.00 90.94 288 TYR A CA 1
ATOM 2265 C C . TYR A 1 288 ? -5.067 1.784 27.620 1.00 90.94 288 TYR A C 1
ATOM 2267 O O . TYR A 1 288 ? -4.753 2.899 28.037 1.00 90.94 288 TYR A O 1
ATOM 2275 N N . ALA A 1 289 ? -6.158 1.602 26.871 1.00 89.31 289 ALA A N 1
ATOM 2276 C CA . ALA A 1 289 ? -7.053 2.698 26.519 1.00 89.31 289 ALA A CA 1
ATOM 2277 C C . ALA A 1 289 ? -7.751 3.295 27.753 1.00 89.31 289 ALA A C 1
ATOM 2279 O O . ALA A 1 289 ? -7.852 4.517 27.864 1.00 89.31 289 ALA A O 1
ATOM 2280 N N . ILE A 1 290 ? -8.207 2.458 28.689 1.00 87.75 290 ILE A N 1
ATOM 2281 C CA . ILE A 1 290 ? -8.862 2.913 29.922 1.00 87.75 290 ILE A CA 1
ATOM 2282 C C . ILE A 1 290 ? -7.859 3.590 30.861 1.00 87.75 290 ILE A C 1
ATOM 2284 O O . ILE A 1 290 ? -8.175 4.635 31.411 1.00 87.75 290 ILE A O 1
ATOM 2288 N N . ASP A 1 291 ? -6.638 3.086 30.996 1.00 86.75 291 ASP A N 1
ATOM 2289 C CA . ASP A 1 291 ? -5.600 3.755 31.789 1.00 86.75 291 ASP A CA 1
ATOM 2290 C C . ASP A 1 291 ? -5.249 5.134 31.199 1.00 86.75 291 ASP A C 1
ATOM 2292 O O . ASP A 1 291 ? -5.147 6.139 31.904 1.00 86.75 291 ASP A O 1
ATOM 2296 N N . ARG A 1 292 ? -5.152 5.222 29.865 1.00 86.75 292 ARG A N 1
ATOM 2297 C CA . ARG A 1 292 ? -4.765 6.460 29.177 1.00 86.75 292 ARG A CA 1
ATOM 2298 C C . ARG A 1 292 ? -5.871 7.518 29.119 1.00 86.75 292 ARG A C 1
ATOM 2300 O O . ARG A 1 292 ? -5.540 8.708 29.148 1.00 86.75 292 ARG A O 1
ATOM 2307 N N . TYR A 1 293 ? -7.134 7.103 28.987 1.00 85.12 293 TYR A N 1
ATOM 2308 C CA . TYR A 1 293 ? -8.280 7.979 28.683 1.00 85.12 293 TYR A CA 1
ATOM 2309 C C . TYR A 1 293 ? -9.478 7.823 29.641 1.00 85.12 293 TYR A C 1
ATOM 2311 O O . TYR A 1 293 ? -10.439 8.586 29.550 1.00 85.12 293 TYR A O 1
ATOM 2319 N N . GLY A 1 294 ? -9.451 6.867 30.571 1.00 80.38 294 GLY A N 1
ATOM 2320 C CA . GLY A 1 294 ? -10.578 6.519 31.445 1.00 80.38 294 GLY A CA 1
ATOM 2321 C C . GLY A 1 294 ? -11.044 7.673 32.323 1.00 80.38 294 GLY A C 1
ATOM 2322 O O . GLY A 1 294 ? -12.243 7.911 32.418 1.00 80.38 294 GLY A O 1
ATOM 2323 N N . THR A 1 295 ? -10.115 8.473 32.853 1.00 79.94 295 THR A N 1
ATOM 2324 C CA . THR A 1 295 ? -10.432 9.677 33.643 1.00 79.94 295 THR A CA 1
ATOM 2325 C C . THR A 1 295 ? -11.232 10.713 32.848 1.00 79.94 295 THR A C 1
ATOM 2327 O O . THR A 1 295 ? -12.097 11.402 33.386 1.00 79.94 295 THR A O 1
ATOM 2330 N N . GLU A 1 296 ? -10.959 10.847 31.549 1.00 83.06 296 GLU A N 1
ATOM 2331 C CA . GLU A 1 296 ? -11.707 11.763 30.682 1.00 83.06 296 GLU A CA 1
ATOM 2332 C C . GLU A 1 296 ? -13.112 11.219 30.398 1.00 83.06 296 GLU A C 1
ATOM 2334 O O . GLU A 1 296 ? -14.081 11.977 30.355 1.00 83.06 296 GLU A O 1
ATOM 2339 N N . LEU A 1 297 ? -13.242 9.892 30.317 1.00 81.88 297 LEU A N 1
ATOM 2340 C CA . LEU A 1 297 ? -14.523 9.209 30.179 1.00 81.88 297 LEU A CA 1
ATOM 2341 C C . LEU A 1 297 ? -15.390 9.333 31.445 1.00 81.88 297 LEU A C 1
ATOM 2343 O O . LEU A 1 297 ? -16.594 9.562 31.340 1.00 81.88 297 LEU A O 1
ATOM 2347 N N . THR A 1 298 ? -14.806 9.213 32.643 1.00 84.44 298 THR A N 1
ATOM 2348 C CA . THR A 1 298 ? -15.548 9.335 33.911 1.00 84.44 298 THR A CA 1
ATOM 2349 C C . THR A 1 298 ? -15.988 10.770 34.181 1.00 84.44 298 THR A C 1
ATOM 2351 O O . THR A 1 298 ? -17.086 10.968 34.698 1.00 84.44 298 THR A O 1
ATOM 2354 N N . ARG A 1 299 ? -15.218 11.778 33.749 1.00 85.56 299 ARG A N 1
ATOM 2355 C CA . ARG A 1 299 ? -15.623 13.196 33.827 1.00 85.56 299 ARG A CA 1
ATOM 2356 C C . ARG A 1 299 ? -16.930 13.508 33.108 1.00 85.56 299 ARG A C 1
ATOM 2358 O O . ARG A 1 299 ? -17.687 14.364 33.551 1.00 85.56 299 ARG A O 1
ATOM 2365 N N . ILE A 1 300 ? -17.247 12.785 32.033 1.00 86.69 300 ILE A N 1
ATOM 2366 C CA . ILE A 1 300 ? -18.530 12.948 31.332 1.00 86.69 300 ILE A CA 1
ATOM 2367 C C . ILE A 1 300 ? -19.708 12.696 32.289 1.00 86.69 300 ILE A C 1
ATOM 2369 O O . ILE A 1 300 ? -20.767 13.306 32.134 1.00 86.69 300 ILE A O 1
ATOM 2373 N N . ILE A 1 301 ? -19.538 11.830 33.296 1.00 82.62 301 ILE A N 1
ATOM 2374 C CA . ILE A 1 301 ? -20.567 11.523 34.294 1.00 82.62 301 ILE A CA 1
ATOM 2375 C C . ILE A 1 301 ? -20.832 12.744 35.173 1.00 82.62 301 ILE A C 1
ATOM 2377 O O . ILE A 1 301 ? -21.990 13.148 35.295 1.00 82.62 301 ILE A O 1
ATOM 2381 N N . SER A 1 302 ? -19.792 13.352 35.751 1.00 84.12 302 SER A N 1
ATOM 2382 C CA . SER A 1 302 ? -19.951 14.541 36.593 1.00 84.12 302 SER A CA 1
ATOM 2383 C C . SER A 1 302 ? -20.484 15.726 35.787 1.00 84.12 302 SER A C 1
ATOM 2385 O O . SER A 1 302 ? -21.487 16.310 36.194 1.00 84.12 302 SER A O 1
ATOM 2387 N N . ASP A 1 303 ? -19.954 15.975 34.586 1.00 86.94 303 ASP A N 1
ATOM 2388 C CA . ASP A 1 303 ? -20.445 17.015 33.669 1.00 86.94 303 ASP A CA 1
ATOM 2389 C C . ASP A 1 303 ? -21.923 16.824 33.288 1.00 86.94 303 ASP A C 1
ATOM 2391 O O . ASP A 1 303 ? -22.687 17.787 33.163 1.00 86.94 303 ASP A O 1
ATOM 2395 N N . THR A 1 304 ? -22.350 15.576 33.075 1.00 85.44 304 THR A N 1
ATOM 2396 C CA . THR A 1 304 ? -23.743 15.259 32.737 1.00 85.44 304 THR A CA 1
ATOM 2397 C C . THR A 1 304 ? -24.653 15.467 33.937 1.00 85.44 304 THR A C 1
ATOM 2399 O O . THR A 1 304 ? -25.707 16.094 33.795 1.00 85.44 304 THR A O 1
ATOM 2402 N N . VAL A 1 305 ? -24.248 14.978 35.116 1.00 83.25 305 VAL A N 1
ATOM 2403 C CA . VAL A 1 305 ? -24.995 15.187 36.358 1.00 83.25 305 VAL A CA 1
ATOM 2404 C C . VAL A 1 305 ? -25.135 16.681 36.599 1.00 83.25 305 VAL A C 1
ATOM 2406 O O . VAL A 1 305 ? -26.260 17.137 36.765 1.00 83.25 305 VAL A O 1
ATOM 2409 N N . ASP A 1 306 ? -24.067 17.470 36.484 1.00 81.81 306 ASP A N 1
ATOM 2410 C CA . ASP A 1 306 ? -24.060 18.926 36.671 1.00 81.81 306 ASP A CA 1
ATOM 2411 C C . ASP A 1 306 ? -25.027 19.683 35.749 1.00 81.81 306 ASP A C 1
ATOM 2413 O O . ASP A 1 306 ? -25.526 20.746 36.126 1.00 81.81 306 ASP A O 1
ATOM 2417 N N . ARG A 1 307 ? -25.446 19.098 34.621 1.00 83.44 307 ARG A N 1
ATOM 2418 C CA . ARG A 1 307 ? -26.449 19.686 33.712 1.00 83.44 307 ARG A CA 1
ATOM 2419 C C . ARG A 1 307 ? -27.913 19.390 34.062 1.00 83.44 307 ARG A C 1
ATOM 2421 O O . ARG A 1 307 ? -28.791 20.044 33.510 1.00 83.44 307 ARG A O 1
ATOM 2428 N N . TRP A 1 308 ? -28.220 18.452 34.962 1.00 81.31 308 TRP A N 1
ATOM 2429 C CA . TRP A 1 308 ? -29.619 18.106 35.292 1.00 81.31 308 TRP A CA 1
ATOM 2430 C C . TRP A 1 308 ? -30.376 19.204 36.068 1.00 81.31 308 TRP A C 1
ATOM 2432 O O . TRP A 1 308 ? -29.789 19.941 36.857 1.00 81.31 308 TRP A O 1
ATOM 2442 N N . ASP A 1 309 ? -31.703 19.303 35.946 1.00 79.25 309 ASP A N 1
ATOM 2443 C CA . ASP A 1 309 ? -32.470 20.161 36.863 1.00 79.25 309 ASP A CA 1
ATOM 2444 C C . ASP A 1 309 ? -32.547 19.486 38.244 1.00 79.25 309 ASP A C 1
ATOM 2446 O O . ASP A 1 309 ? -33.131 18.410 38.415 1.00 79.25 309 ASP A O 1
ATOM 2450 N N . GLY A 1 310 ? -31.935 20.113 39.253 1.00 71.38 310 GLY A N 1
ATOM 2451 C CA . GLY A 1 310 ? -31.903 19.593 40.618 1.00 71.38 310 GLY A CA 1
ATOM 2452 C C . GLY A 1 310 ? -33.292 19.425 41.242 1.00 71.38 310 GLY A C 1
ATOM 2453 O O . GLY A 1 310 ? -33.466 18.537 42.077 1.00 71.38 310 GLY A O 1
ATOM 2454 N N . LYS A 1 311 ? -34.291 20.223 40.836 1.00 70.06 311 LYS A N 1
ATOM 2455 C CA . LYS A 1 311 ? -35.672 20.107 41.336 1.00 70.06 311 LYS A CA 1
ATOM 2456 C C . LYS A 1 311 ? -36.389 18.902 40.735 1.00 70.06 311 LYS A C 1
ATOM 2458 O O . LYS A 1 311 ? -36.974 18.119 41.479 1.00 70.06 311 LYS A O 1
ATOM 2463 N N . GLU A 1 312 ? -36.295 18.729 39.419 1.00 72.25 312 GLU A N 1
ATOM 2464 C CA . GLU A 1 312 ? -36.924 17.608 38.711 1.00 72.25 312 GLU A CA 1
ATOM 2465 C C . GLU A 1 312 ? -36.293 16.266 39.115 1.00 72.25 312 GLU A C 1
ATOM 2467 O O . GLU A 1 312 ? -36.987 15.279 39.363 1.00 72.25 312 GLU A O 1
ATOM 2472 N N . THR A 1 313 ? -34.967 16.246 39.277 1.00 72.19 313 THR A N 1
ATOM 2473 C CA . THR A 1 313 ? -34.231 15.062 39.745 1.00 72.19 313 THR A CA 1
ATOM 2474 C C . THR A 1 313 ? -34.664 14.668 41.157 1.00 72.19 313 THR A C 1
ATOM 2476 O O . THR A 1 313 ? -34.940 13.499 41.423 1.00 72.19 313 THR A O 1
ATOM 2479 N N . ALA A 1 314 ? -34.775 15.639 42.068 1.00 72.62 314 ALA A N 1
ATOM 2480 C CA . ALA A 1 314 ? -35.212 15.377 43.435 1.00 72.62 314 ALA A CA 1
ATOM 2481 C C . ALA A 1 314 ? -36.652 14.851 43.497 1.00 72.62 314 ALA A C 1
ATOM 2483 O O . ALA A 1 314 ? -36.927 13.971 44.306 1.00 72.62 314 ALA A O 1
ATOM 2484 N N . GLU A 1 315 ? -37.546 15.334 42.633 1.00 75.19 315 GLU A N 1
ATOM 2485 C CA . GLU A 1 315 ? -38.925 14.851 42.533 1.00 75.19 315 GLU A CA 1
ATOM 2486 C C . GLU A 1 315 ? -39.003 13.400 42.040 1.00 75.19 315 GLU A C 1
ATOM 2488 O O . GLU A 1 315 ? -39.703 12.588 42.646 1.00 75.19 315 GLU A O 1
ATOM 2493 N N . ARG A 1 316 ? -38.232 13.034 41.006 1.00 71.38 316 ARG A N 1
ATOM 2494 C CA . ARG A 1 316 ? -38.174 11.644 40.515 1.00 71.38 316 ARG A CA 1
ATOM 2495 C C . ARG A 1 316 ? -37.615 10.683 41.567 1.00 71.38 316 ARG A C 1
ATOM 2497 O O . ARG A 1 316 ? -38.192 9.620 41.791 1.00 71.38 316 ARG A O 1
ATOM 2504 N N . VAL A 1 317 ? -36.541 11.073 42.258 1.00 73.50 317 VAL A N 1
ATOM 2505 C CA . VAL A 1 317 ? -35.943 10.258 43.330 1.00 73.50 317 VAL A CA 1
ATOM 2506 C C . VAL A 1 317 ? -36.882 10.154 44.539 1.00 73.50 317 VAL A C 1
ATOM 2508 O O . VAL A 1 317 ? -37.024 9.075 45.111 1.00 73.50 317 VAL A O 1
ATOM 2511 N N . GLU A 1 318 ? -37.573 11.234 44.914 1.00 74.62 318 GLU A N 1
ATOM 2512 C CA . GLU A 1 318 ? -38.571 11.227 45.993 1.00 74.62 318 GLU A CA 1
ATOM 2513 C C . GLU A 1 318 ? -39.720 10.252 45.698 1.00 74.62 318 GLU A C 1
ATOM 2515 O O . GLU A 1 318 ? -40.136 9.513 46.590 1.00 74.62 318 GLU A O 1
ATOM 2520 N N . LEU A 1 319 ? -40.200 10.202 44.452 1.00 76.44 319 LEU A N 1
ATOM 2521 C CA . LEU A 1 319 ? -41.260 9.280 44.031 1.00 76.44 319 LEU A CA 1
ATOM 2522 C C . LEU A 1 319 ? -40.820 7.810 44.104 1.00 76.44 319 LEU A C 1
ATOM 2524 O O . LEU A 1 319 ? -41.599 6.963 44.541 1.00 76.44 319 LEU A O 1
ATOM 2528 N N . GLN A 1 320 ? -39.576 7.505 43.724 1.00 73.56 320 GLN A N 1
ATOM 2529 C CA . GLN A 1 320 ? -39.036 6.140 43.762 1.00 73.56 320 GLN A CA 1
ATOM 2530 C C . GLN A 1 320 ? -38.700 5.664 45.183 1.00 73.56 320 GLN A C 1
ATOM 2532 O O . GLN A 1 320 ? -38.984 4.518 45.524 1.00 73.56 320 GLN A O 1
ATOM 2537 N N . VAL A 1 321 ? -38.146 6.534 46.034 1.00 71.00 321 VAL A N 1
ATOM 2538 C CA . VAL A 1 321 ? -37.695 6.186 47.400 1.00 71.00 321 VAL A CA 1
ATOM 2539 C C . VAL A 1 321 ? -38.798 6.406 48.452 1.00 71.00 321 VAL A C 1
ATOM 2541 O O . VAL A 1 321 ? -38.747 5.873 49.564 1.00 71.00 321 VAL A O 1
ATOM 2544 N N . GLY A 1 322 ? -39.839 7.171 48.116 1.00 68.19 322 GLY A N 1
ATOM 2545 C CA . GLY A 1 322 ? -40.909 7.561 49.035 1.00 68.19 322 GLY A CA 1
ATOM 2546 C C . GLY A 1 322 ? -41.676 6.385 49.640 1.00 68.19 322 GLY A C 1
ATOM 2547 O O . GLY A 1 322 ? -42.052 6.451 50.812 1.00 68.19 322 GLY A O 1
ATOM 2548 N N . ARG A 1 323 ? -41.863 5.293 48.888 1.00 72.62 323 ARG A N 1
ATOM 2549 C CA . ARG A 1 323 ? -42.550 4.082 49.368 1.00 72.62 323 ARG A CA 1
ATOM 2550 C C . ARG A 1 323 ? -41.748 3.357 50.455 1.00 72.62 323 ARG A C 1
ATOM 2552 O O . ARG A 1 323 ? -42.314 2.971 51.475 1.00 72.62 323 ARG A O 1
ATOM 2559 N N . ASP A 1 324 ? -40.435 3.242 50.285 1.00 77.06 324 ASP A N 1
ATOM 2560 C CA . ASP A 1 324 ? -39.572 2.487 51.203 1.00 77.06 324 ASP A CA 1
ATOM 2561 C C . ASP A 1 324 ? -39.321 3.259 52.511 1.00 77.06 324 ASP A C 1
ATOM 2563 O O . ASP A 1 324 ? -39.301 2.685 53.602 1.00 77.06 324 ASP A O 1
ATOM 2567 N N . LEU A 1 325 ? -39.256 4.593 52.446 1.00 76.00 325 LEU A N 1
ATOM 2568 C CA . LEU A 1 325 ? -39.176 5.450 53.636 1.00 76.00 325 LEU A CA 1
ATOM 2569 C C . LEU A 1 325 ? -40.457 5.424 54.488 1.00 76.00 325 LEU A C 1
ATOM 2571 O O . LEU A 1 325 ? -40.393 5.604 55.708 1.00 76.00 325 LEU A O 1
ATOM 2575 N N . GLN A 1 326 ? -41.625 5.192 53.878 1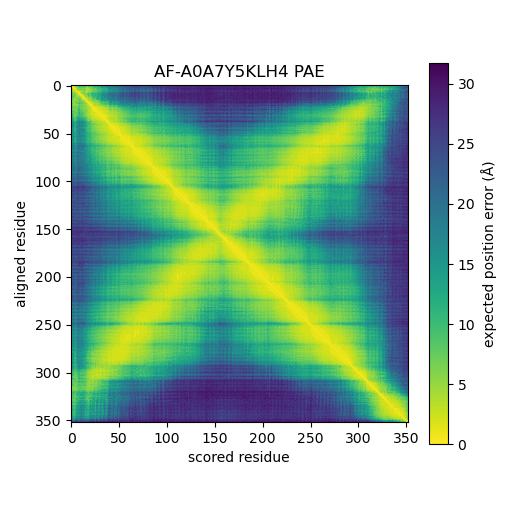.00 72.31 326 GLN A N 1
ATOM 2576 C CA . GLN A 1 326 ? -42.883 5.031 54.616 1.00 72.31 326 GLN A CA 1
ATOM 2577 C C . GLN A 1 326 ? -42.913 3.729 55.427 1.00 72.31 326 GLN A C 1
ATOM 2579 O O . GLN A 1 326 ? -43.421 3.742 56.549 1.00 72.31 326 GLN A O 1
ATOM 2584 N N . PHE A 1 327 ? -42.307 2.646 54.929 1.00 75.56 327 PHE A N 1
ATOM 2585 C CA . PHE A 1 327 ? -42.212 1.378 55.662 1.00 75.56 327 PHE A CA 1
ATOM 2586 C C . PHE A 1 327 ? -41.448 1.517 56.982 1.00 75.56 327 PHE A C 1
ATOM 2588 O O . PHE A 1 327 ? -41.903 1.018 58.011 1.00 75.56 327 PHE A O 1
ATOM 2595 N N . ILE A 1 328 ? -40.341 2.266 56.990 1.00 76.44 328 ILE A N 1
ATOM 2596 C CA . ILE A 1 328 ? -39.583 2.554 58.219 1.00 76.44 328 ILE A CA 1
ATOM 2597 C C . ILE A 1 328 ? -40.460 3.300 59.234 1.00 76.44 328 ILE A C 1
ATOM 2599 O O . ILE A 1 328 ? -40.425 3.001 60.427 1.00 76.44 328 ILE A O 1
ATOM 2603 N N . ARG A 1 329 ? -41.287 4.247 58.772 1.00 81.56 329 ARG A N 1
ATOM 2604 C CA . ARG A 1 329 ? -42.180 5.019 59.647 1.00 81.56 329 ARG A CA 1
ATOM 2605 C C . ARG A 1 329 ? -43.284 4.152 60.250 1.00 81.56 329 ARG A C 1
ATOM 2607 O O . ARG A 1 329 ? -43.505 4.239 61.454 1.00 81.56 329 ARG A O 1
ATOM 2614 N N . ILE A 1 330 ? -43.945 3.327 59.438 1.00 82.56 330 ILE A N 1
ATOM 2615 C CA . ILE A 1 330 ? -45.011 2.425 59.901 1.00 82.56 330 ILE A CA 1
ATOM 2616 C C . ILE A 1 330 ? -44.446 1.446 60.934 1.00 82.56 330 ILE A C 1
ATOM 2618 O O . ILE A 1 330 ? -44.980 1.349 62.040 1.00 82.56 330 ILE A O 1
ATOM 2622 N N . ASN A 1 331 ? -43.315 0.806 60.625 1.00 82.19 331 ASN A N 1
ATOM 2623 C CA . ASN A 1 331 ? -42.656 -0.127 61.537 1.00 82.19 331 ASN A CA 1
ATOM 2624 C C . ASN A 1 331 ? -42.187 0.565 62.825 1.00 82.19 331 ASN A C 1
ATOM 2626 O O . ASN A 1 331 ? -42.379 0.024 63.908 1.00 82.19 331 ASN A O 1
ATOM 2630 N N . GLY A 1 332 ? -41.652 1.787 62.737 1.00 80.88 332 GLY A N 1
ATOM 2631 C CA . GLY A 1 332 ? -41.248 2.572 63.905 1.00 80.88 332 GLY A CA 1
ATOM 2632 C C . GLY A 1 332 ? -42.417 2.919 64.834 1.00 80.88 332 GLY A C 1
ATOM 2633 O O . GLY A 1 332 ? -42.294 2.780 66.049 1.00 80.88 332 GLY A O 1
ATOM 2634 N N . THR A 1 333 ? -43.573 3.308 64.284 1.00 88.62 333 THR A N 1
ATOM 2635 C CA . THR A 1 333 ? -44.780 3.561 65.093 1.00 88.62 333 THR A CA 1
ATOM 2636 C C . THR A 1 333 ? -45.384 2.284 65.667 1.00 88.62 333 THR A C 1
ATOM 2638 O O . THR A 1 333 ? -45.857 2.296 66.801 1.00 88.62 333 THR A O 1
ATOM 2641 N N . LEU A 1 334 ? -45.330 1.176 64.922 1.00 85.00 334 LEU A N 1
ATOM 2642 C CA . LEU A 1 334 ? -45.846 -0.115 65.366 1.00 85.00 334 LEU A CA 1
ATOM 2643 C C . LEU A 1 334 ? -45.011 -0.656 66.532 1.00 85.00 334 LEU A C 1
ATOM 2645 O O . LEU A 1 334 ? -45.563 -0.997 67.572 1.00 85.00 334 LEU A O 1
ATOM 2649 N N . VAL A 1 335 ? -43.683 -0.663 66.387 1.00 84.12 335 VAL A N 1
ATOM 2650 C CA . VAL A 1 335 ? -42.739 -1.129 67.414 1.00 84.12 335 VAL A CA 1
ATOM 2651 C C . VAL A 1 335 ? -42.757 -0.207 68.634 1.00 84.12 335 VAL A C 1
ATOM 2653 O O . VAL A 1 335 ? -42.835 -0.693 69.759 1.00 84.12 335 VAL A O 1
ATOM 2656 N N . GLY A 1 336 ? -42.761 1.115 68.434 1.00 80.38 336 GLY A N 1
ATOM 2657 C CA . GLY A 1 336 ? -42.864 2.082 69.530 1.00 80.38 336 GLY A CA 1
ATOM 2658 C C . GLY A 1 336 ? -44.184 1.973 70.300 1.00 80.38 336 GLY A C 1
ATOM 2659 O O . GLY A 1 336 ? -44.181 2.030 71.528 1.00 80.38 336 GLY A O 1
ATOM 2660 N N . GLY A 1 337 ? -45.300 1.742 69.600 1.00 85.88 337 GLY A N 1
ATOM 2661 C CA . GLY A 1 337 ? -46.604 1.501 70.221 1.00 85.88 337 GLY A CA 1
ATOM 2662 C C . GLY A 1 337 ? -46.652 0.195 71.017 1.00 85.88 337 GLY A C 1
ATOM 2663 O O . GLY A 1 337 ? -47.174 0.173 72.129 1.00 85.88 337 GLY A O 1
ATOM 2664 N N . LEU A 1 338 ? -46.055 -0.879 70.493 1.00 85.12 338 LEU A N 1
ATOM 2665 C CA . LEU A 1 338 ? -45.990 -2.182 71.162 1.00 85.12 338 LEU A CA 1
ATOM 2666 C C . LEU A 1 338 ? -45.114 -2.133 72.419 1.00 85.12 338 LEU A C 1
ATOM 2668 O O . LEU A 1 338 ? -45.538 -2.586 73.478 1.00 85.12 338 LEU A O 1
ATOM 2672 N N . ILE A 1 339 ? -43.932 -1.519 72.330 1.00 86.31 339 ILE A N 1
ATOM 2673 C CA . ILE A 1 339 ? -43.039 -1.309 73.478 1.00 86.31 339 ILE A CA 1
ATOM 2674 C C . ILE A 1 339 ? -43.707 -0.400 74.515 1.00 86.31 339 ILE A C 1
ATOM 2676 O O . ILE A 1 339 ? -43.670 -0.702 75.704 1.00 86.31 339 ILE A O 1
ATOM 2680 N N . GLY A 1 340 ? -44.370 0.674 74.077 1.00 85.56 340 GLY A N 1
ATOM 2681 C CA . GLY A 1 340 ? -45.126 1.562 74.959 1.00 85.56 340 GLY A CA 1
ATOM 2682 C C . GLY A 1 340 ? -46.247 0.837 75.705 1.00 85.56 340 GLY A C 1
ATOM 2683 O O . GLY A 1 340 ? -46.377 1.007 76.915 1.00 85.56 340 GLY A O 1
ATOM 2684 N N . MET A 1 341 ? -47.004 -0.029 75.021 1.00 85.94 341 MET A N 1
ATOM 2685 C CA . MET A 1 341 ? -48.019 -0.874 75.661 1.00 85.94 341 MET A CA 1
ATOM 2686 C C . MET A 1 341 ? -47.411 -1.857 76.661 1.00 85.94 341 MET A C 1
ATOM 2688 O O . MET A 1 341 ? -47.959 -2.022 77.745 1.00 85.94 341 MET A O 1
ATOM 2692 N N . VAL A 1 342 ? -46.278 -2.482 76.334 1.00 85.94 342 VAL A N 1
ATOM 2693 C CA . VAL A 1 342 ? -45.588 -3.416 77.238 1.00 85.94 342 VAL A CA 1
ATOM 2694 C C . VAL A 1 342 ? -45.075 -2.697 78.487 1.00 85.94 342 VAL A C 1
ATOM 2696 O O . VAL A 1 342 ? -45.308 -3.169 79.596 1.00 85.94 342 VAL A O 1
ATOM 2699 N N . ILE A 1 343 ? -44.444 -1.528 78.336 1.00 87.12 343 ILE A N 1
ATOM 2700 C CA . ILE A 1 343 ? -43.982 -0.707 79.465 1.00 87.12 343 ILE A CA 1
ATOM 2701 C C . ILE A 1 343 ? -45.168 -0.270 80.332 1.00 87.12 343 ILE A C 1
ATOM 2703 O O . ILE A 1 343 ? -45.102 -0.360 81.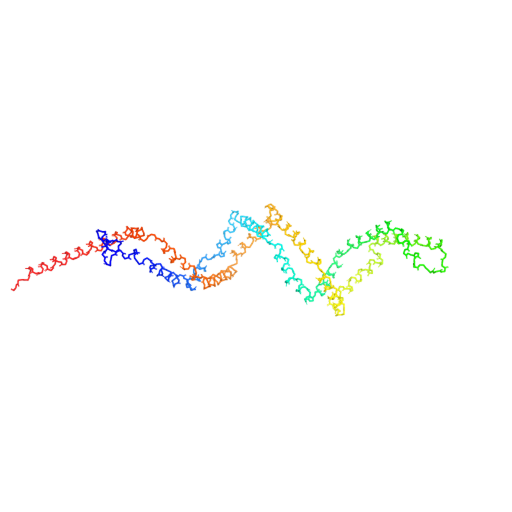556 1.00 87.12 343 ILE A O 1
ATOM 2707 N N . HIS A 1 344 ? -46.268 0.163 79.713 1.00 84.81 344 HIS A N 1
ATOM 2708 C CA . HIS A 1 344 ? -47.467 0.579 80.434 1.00 84.81 344 HIS A CA 1
ATOM 2709 C C . HIS A 1 344 ? -48.126 -0.586 81.187 1.00 84.81 344 HIS A C 1
ATOM 2711 O O . HIS A 1 344 ? -48.494 -0.436 82.350 1.00 84.81 344 HIS A O 1
ATOM 2717 N N . ALA A 1 345 ? -48.209 -1.766 80.567 1.00 83.69 345 ALA A N 1
ATOM 2718 C CA . ALA A 1 345 ? -48.735 -2.970 81.202 1.00 83.69 345 ALA A CA 1
ATOM 2719 C C . ALA A 1 345 ? -47.880 -3.404 82.403 1.00 83.69 345 ALA A C 1
ATOM 2721 O O . ALA A 1 345 ? -48.427 -3.690 83.465 1.00 83.69 345 ALA A O 1
ATOM 2722 N N . ILE A 1 346 ? -46.547 -3.386 82.272 1.00 84.44 346 ILE A N 1
ATOM 2723 C CA . ILE A 1 346 ? -45.614 -3.684 83.373 1.00 84.44 346 ILE A CA 1
ATOM 2724 C C . ILE A 1 346 ? -45.745 -2.648 84.498 1.00 84.44 346 ILE A C 1
ATOM 2726 O O . ILE A 1 346 ? -45.758 -3.016 85.669 1.00 84.44 346 ILE A O 1
ATOM 2730 N N . SER A 1 347 ? -45.906 -1.366 84.157 1.00 81.75 347 SER A N 1
ATOM 2731 C CA . SER A 1 347 ? -46.103 -0.290 85.135 1.00 81.75 347 SER A CA 1
ATOM 2732 C C . SER A 1 347 ? -47.408 -0.412 85.926 1.00 81.75 347 SER A C 1
ATOM 2734 O O . SER A 1 347 ? -47.467 0.093 87.041 1.00 81.75 347 SER A O 1
ATOM 2736 N N . ILE A 1 348 ? -48.452 -1.030 85.366 1.00 84.12 348 ILE A N 1
ATOM 2737 C CA . ILE A 1 348 ? -49.725 -1.271 86.066 1.00 84.12 348 ILE A CA 1
ATOM 2738 C C . ILE A 1 348 ? -49.653 -2.539 86.932 1.00 84.12 348 ILE A C 1
ATOM 2740 O O . ILE A 1 348 ? -50.304 -2.612 87.971 1.00 84.12 348 ILE A O 1
ATOM 2744 N N . LEU A 1 349 ? -48.865 -3.538 86.519 1.00 78.94 349 LEU A N 1
ATOM 2745 C CA . LEU A 1 349 ? -48.733 -4.829 87.207 1.00 78.94 349 LEU A CA 1
ATOM 2746 C C . LEU A 1 349 ? -47.738 -4.837 88.377 1.00 78.94 349 LEU A C 1
ATOM 2748 O O . LEU A 1 349 ? -47.727 -5.810 89.126 1.00 78.94 349 LEU A O 1
ATOM 2752 N N . LEU A 1 350 ? -46.926 -3.791 88.542 1.00 71.19 350 LEU A N 1
ATOM 2753 C CA . LEU A 1 350 ? -46.059 -3.577 89.704 1.00 71.19 350 LEU A CA 1
ATOM 2754 C C . LEU A 1 350 ? -46.727 -2.562 90.651 1.00 71.19 350 LEU A C 1
ATOM 2756 O O . LEU A 1 350 ? -46.607 -1.359 90.415 1.00 71.19 350 LEU A O 1
ATOM 2760 N N . PRO A 1 351 ? -47.440 -2.999 91.707 1.00 60.47 351 PRO A N 1
ATOM 2761 C CA . PRO A 1 351 ? -47.846 -2.102 92.776 1.00 60.47 351 PRO A CA 1
ATOM 2762 C C . PRO A 1 351 ? -46.610 -1.735 93.604 1.00 60.47 351 PRO A C 1
ATOM 2764 O O . PRO A 1 351 ? -45.764 -2.592 93.865 1.00 60.47 351 PRO A O 1
ATOM 2767 N N . SER A 1 352 ? -46.523 -0.459 93.974 1.00 53.22 352 SER A N 1
ATOM 2768 C CA . SER A 1 352 ? -45.485 0.137 94.823 1.00 53.22 352 SER A CA 1
ATOM 2769 C C . SER A 1 352 ? -45.231 -0.627 96.117 1.00 53.22 352 SER A C 1
ATOM 2771 O O . SER A 1 352 ? -46.231 -0.989 96.782 1.00 53.22 352 SER A O 1
#

Nearest PDB structures (foldseek):
  3ja6-assembly1_H  TM=9.970E-02  e=6.889E-02  Escherichia coli
  7sqc-assembly1_1J  TM=1.400E-01  e=5.238E-01  Chlamydomonas reinhardtii
  7sqc-assembly1_1K  TM=1.048E-01  e=6.248E-01  Chlamydomonas reinhardtii
  7n6g-assembly1_3X  TM=1.114E-01  e=7.790E-01  Chlamydomonas reinhardtii
  7zr1-assembly1_C  TM=1.199E-01  e=2.055E+00  Thermochaetoides thermophila